Protein AF-A0A818TY86-F1 (afdb_monomer)

Mean predicted aligned error: 14.95 Å

Solvent-accessible surface area (backbone atoms only — not comparable to full-atom values): 17309 Å² total; per-residue (Å²): 131,85,80,84,70,84,50,68,66,66,78,40,45,70,55,49,55,51,46,39,60,74,75,41,69,85,61,65,69,52,73,47,76,51,80,37,82,91,65,78,77,90,46,72,65,62,58,50,58,55,55,56,69,67,69,48,62,56,37,54,74,74,63,48,25,52,81,39,74,46,81,48,76,54,102,86,44,37,34,42,37,36,38,38,48,52,66,92,64,94,62,99,68,101,72,72,69,71,44,59,61,87,68,80,71,65,89,67,87,53,78,64,41,45,68,34,42,66,50,50,42,46,42,60,91,45,28,68,40,55,60,65,66,72,59,83,73,60,94,57,63,51,27,71,50,27,29,32,41,33,35,44,56,46,73,38,72,62,47,65,64,54,49,55,37,38,28,52,44,64,52,21,34,33,40,34,39,39,39,78,69,93,56,74,73,52,54,62,54,50,45,51,50,58,68,59,22,73,48,31,32,33,44,34,42,35,45,73,84,65,100,50,73,64,52,57,52,46,53,52,55,49,42,72,53,60,55,92,69,39,38,34,41,34,40,33,54,59,52,49,68,56,57,53,47,51,63,70,55,43,65,83,24,41,34,41,30,40,34,64,45,96,84,25,71,64,43,54,53,51,44,53,51,49,37,58,75,68,70,53,56,68,48,71,43,96,83,68,49,34,40,39,34,58,61,46,78,88,80,122

pLDDT: mean 72.01, std 17.75, range [28.23, 97.0]

Sequence (300 aa):
MNYTRTFTFLRHLSQWEKFICQNLALLKYFKFNVHMQNYIYENVQDIEQILKAFRTSFWIEHKQWYVTCKYIGNEARSDLIWYTSTDFDLEFPDNLLSGTLSYITSTTKNDKMNTTWCVRLDLSEITDAISSHKLNYPTDRIFNNMTQLALDFTLPINSCHFLSSLTDFSQLTIIWLFITNHHYFELNIITMLLNIACNLRTIGISYDDDDDDDSRSFIKNLCSTISGSIENLKVRTTNIEYMQLYLQCVQYLSTVTFIRHRNSKDSWKEFIQWLITEERKFLLSNDHQSVQVFINECFG

Radius of gyration: 21.8 Å; Cα contacts (8 Å, |Δi|>4): 464; chains: 1; bounding box: 67×47×55 Å

Nearest PDB structures (foldseek):
  3ep3-assembly1_A  TM=5.040E-01  e=1.533E-01  Homo sapiens
  3ep9-assembly1_A  TM=5.017E-01  e=2.220E-01  Homo sapiens
  4kxf-assembly8_P  TM=4.142E-01  e=1.735E-01  Mus musculus
  4ur7-assembly1_C  TM=4.339E-01  e=5.959E-01  Agrobacterium tumefaciens
  4kxf-assembly4_F  TM=4.301E-01  e=6.742E-01  Mus musculus

Secondary structure (DSSP, 8-state):
--GGGTTTTGGGHHHHHHHHHHH-TT---EEEEEEESS-----HHHHHHHHHHT-SHIIIIIS-EEEEEEEEEETTEEEEEEEEEE---SS-SS----EEGGGTT-----HHHHH--EEEEE-GGGHHHHHTT-S---SS-SBTT--EEEEEE-PPTTHHHHHHHHB-GGG--EEEEEE-S--THHHHHHHHHHHH-TT--EEEEEE----SHHHHHHHHHHHHHS-TT--EEEEE-S-HHHHHHHHHH-TT-SEEEEE--TT-HHHHHHHHHHHHHTT--EEE-TTSSEEEEE------

Structure (mmCIF, N/CA/C/O backbone):
data_AF-A0A818TY86-F1
#
_entry.id   AF-A0A818TY86-F1
#
loop_
_atom_site.group_PDB
_atom_site.id
_atom_site.type_symbol
_atom_site.label_atom_id
_atom_site.label_alt_id
_atom_site.label_comp_id
_atom_site.label_asym_id
_atom_site.label_entity_id
_atom_site.label_seq_id
_atom_site.pdbx_PDB_ins_code
_atom_site.Cartn_x
_atom_site.Cartn_y
_atom_site.Cartn_z
_atom_site.occupancy
_atom_site.B_iso_or_equiv
_atom_site.auth_seq_id
_atom_site.auth_comp_id
_atom_site.auth_asym_id
_atom_site.auth_atom_id
_atom_site.pdbx_PDB_model_num
ATOM 1 N N . MET A 1 1 ? 41.176 3.515 -20.849 1.00 39.31 1 MET A N 1
ATOM 2 C CA . MET A 1 1 ? 41.457 2.168 -20.299 1.00 39.31 1 MET A CA 1
ATOM 3 C C . MET A 1 1 ? 40.450 1.189 -20.890 1.00 39.31 1 MET A C 1
ATOM 5 O O . MET A 1 1 ? 39.313 1.578 -21.098 1.00 39.31 1 MET A O 1
ATOM 9 N N . ASN A 1 2 ? 40.861 -0.032 -21.243 1.00 32.72 2 ASN A N 1
ATOM 10 C CA . ASN A 1 2 ? 39.995 -1.023 -21.896 1.00 32.72 2 ASN A CA 1
ATOM 11 C C . ASN A 1 2 ? 39.017 -1.653 -20.886 1.00 32.72 2 ASN A C 1
ATOM 13 O O . ASN A 1 2 ? 39.396 -2.559 -20.147 1.00 32.72 2 ASN A O 1
ATOM 17 N N . TYR A 1 3 ? 37.757 -1.210 -20.907 1.00 42.91 3 TYR A N 1
ATOM 18 C CA . TYR A 1 3 ? 36.633 -1.694 -20.082 1.00 42.91 3 TYR A CA 1
ATOM 19 C C . TYR A 1 3 ? 36.219 -3.159 -20.354 1.00 42.91 3 TYR A C 1
ATOM 21 O O . TYR A 1 3 ? 35.299 -3.695 -19.747 1.00 42.91 3 TYR A O 1
ATOM 29 N N . THR A 1 4 ? 36.905 -3.860 -21.258 1.00 44.28 4 THR A N 1
ATOM 30 C CA . THR A 1 4 ? 36.524 -5.190 -21.755 1.00 44.28 4 THR A CA 1
ATOM 31 C C . THR A 1 4 ? 36.862 -6.367 -20.832 1.00 44.28 4 THR A C 1
ATOM 33 O O . THR A 1 4 ? 36.564 -7.503 -21.204 1.00 44.28 4 THR A O 1
ATOM 36 N N . ARG A 1 5 ? 37.484 -6.162 -19.661 1.00 44.91 5 ARG A N 1
ATOM 37 C CA . ARG A 1 5 ? 37.949 -7.274 -18.802 1.00 44.91 5 ARG A CA 1
ATOM 38 C C . ARG A 1 5 ? 37.078 -7.599 -17.585 1.00 44.91 5 ARG A C 1
ATOM 40 O O . ARG A 1 5 ? 37.228 -8.696 -17.060 1.00 44.91 5 ARG A O 1
ATOM 47 N N . THR A 1 6 ? 36.159 -6.736 -17.159 1.00 49.84 6 THR A N 1
ATOM 48 C CA . THR A 1 6 ? 35.583 -6.857 -15.800 1.00 49.84 6 THR A CA 1
ATOM 49 C C . THR A 1 6 ? 34.292 -7.682 -15.710 1.00 49.84 6 THR A C 1
ATOM 51 O O . THR A 1 6 ? 33.835 -7.985 -14.617 1.00 49.84 6 THR A O 1
ATOM 54 N N . PHE A 1 7 ? 33.742 -8.166 -16.830 1.00 56.97 7 PHE A N 1
ATOM 55 C CA . PHE A 1 7 ? 32.509 -8.970 -16.815 1.00 56.97 7 PHE A CA 1
ATOM 56 C C . PHE A 1 7 ? 32.620 -10.292 -17.568 1.00 56.97 7 PHE A C 1
ATOM 58 O O . PHE A 1 7 ? 31.740 -10.662 -18.345 1.00 56.97 7 PHE A O 1
ATOM 65 N N . THR A 1 8 ? 33.697 -11.042 -17.338 1.00 56.84 8 THR A N 1
ATOM 66 C CA . THR A 1 8 ? 33.857 -12.398 -17.889 1.00 56.84 8 THR A CA 1
ATOM 67 C C . THR A 1 8 ? 32.645 -13.280 -17.572 1.00 56.84 8 THR A C 1
ATOM 69 O O . THR A 1 8 ? 32.219 -14.055 -18.414 1.00 56.84 8 THR A O 1
ATOM 72 N N . PHE A 1 9 ? 32.019 -13.088 -16.407 1.00 61.59 9 PHE A N 1
ATOM 73 C CA . PHE A 1 9 ? 30.767 -13.748 -16.036 1.00 61.59 9 PHE A CA 1
ATOM 74 C C . PHE A 1 9 ? 29.586 -13.399 -16.968 1.00 61.59 9 PHE A C 1
ATOM 76 O O . PHE A 1 9 ? 28.914 -14.309 -17.449 1.00 61.59 9 PHE A O 1
ATOM 83 N N . LEU A 1 10 ? 29.359 -12.114 -17.292 1.00 58.78 10 LEU A N 1
ATOM 84 C CA . LEU A 1 10 ? 28.264 -11.694 -18.189 1.00 58.78 10 LEU A CA 1
ATOM 85 C C . LEU A 1 10 ? 28.479 -12.180 -19.625 1.00 58.78 10 LEU A C 1
ATOM 87 O O . LEU A 1 10 ? 27.519 -12.484 -20.328 1.00 58.78 10 LEU A O 1
ATOM 91 N N . ARG A 1 11 ? 29.741 -12.333 -20.052 1.00 61.03 11 ARG A N 1
ATOM 92 C CA . ARG A 1 11 ? 30.085 -12.948 -21.348 1.00 61.03 11 ARG A CA 1
ATOM 93 C C . ARG A 1 11 ? 29.662 -14.413 -21.455 1.00 61.03 11 ARG A C 1
ATOM 95 O O . ARG A 1 11 ? 29.608 -14.949 -22.558 1.00 61.03 11 ARG A O 1
ATOM 102 N N . HIS A 1 12 ? 29.349 -15.045 -20.329 1.00 68.44 12 HIS A N 1
ATOM 103 C CA . HIS A 1 12 ? 28.902 -16.427 -20.244 1.00 68.44 12 HIS A CA 1
ATOM 104 C C . HIS A 1 12 ? 27.469 -16.544 -19.713 1.00 68.44 12 HIS A C 1
ATOM 106 O O . HIS A 1 12 ? 27.087 -17.615 -19.248 1.00 68.44 12 HIS A O 1
ATOM 112 N N . LEU A 1 13 ? 26.649 -15.487 -19.796 1.00 75.25 13 LEU A N 1
ATOM 113 C CA . LEU A 1 13 ? 25.273 -15.534 -19.292 1.00 75.25 13 LEU A CA 1
ATOM 114 C C . LEU A 1 13 ? 24.462 -16.684 -19.914 1.00 75.25 13 LEU A C 1
ATOM 116 O O . LEU A 1 13 ? 23.802 -17.421 -19.193 1.00 75.25 13 LEU A O 1
ATOM 120 N N . SER A 1 14 ? 24.613 -16.941 -21.214 1.00 79.31 14 SER A N 1
ATOM 121 C CA . SER A 1 14 ? 23.970 -18.083 -21.885 1.00 79.31 14 SER A CA 1
ATOM 122 C C . SER A 1 14 ? 24.391 -19.450 -21.322 1.00 79.31 14 SER A C 1
ATOM 124 O O . SER A 1 14 ? 23.622 -20.410 -21.364 1.00 79.31 14 SER A O 1
ATOM 126 N N . GLN A 1 15 ? 25.598 -19.561 -20.755 1.00 81.56 15 GLN A N 1
ATOM 127 C CA . GLN A 1 15 ? 26.040 -20.773 -20.061 1.00 81.56 15 GLN A CA 1
ATOM 128 C C . GLN A 1 15 ? 25.337 -20.921 -18.710 1.00 81.56 15 GLN A C 1
ATOM 130 O O . GLN A 1 15 ? 24.985 -22.040 -18.342 1.00 81.56 15 GLN A O 1
ATOM 135 N N . TRP A 1 16 ? 25.078 -19.814 -18.008 1.00 77.88 16 TRP A N 1
ATOM 136 C CA . TRP A 1 16 ? 24.269 -19.812 -16.788 1.00 77.88 16 TRP A CA 1
ATOM 137 C C . TRP A 1 16 ? 22.822 -20.185 -17.064 1.00 77.88 16 TRP A C 1
ATOM 139 O O . TRP A 1 16 ? 22.293 -21.057 -16.388 1.00 77.88 16 TRP A O 1
ATOM 149 N N . GLU A 1 17 ? 22.202 -19.604 -18.086 1.00 87.00 17 GLU A N 1
ATOM 150 C CA . GLU A 1 17 ? 20.841 -19.957 -18.507 1.00 87.00 17 GLU A CA 1
ATOM 151 C C . GLU A 1 17 ? 20.736 -21.457 -18.807 1.00 87.00 17 GLU A C 1
ATOM 153 O O . GLU A 1 17 ? 19.865 -22.154 -18.279 1.00 87.00 17 GLU A O 1
ATOM 158 N N . LYS A 1 18 ? 21.701 -21.989 -19.569 1.00 85.00 18 LYS A N 1
ATOM 159 C CA . LYS A 1 18 ? 21.802 -23.422 -19.854 1.00 85.00 18 LYS A CA 1
ATOM 160 C C . LYS A 1 18 ? 21.993 -24.248 -18.580 1.00 85.00 18 LYS A C 1
ATOM 162 O O . LYS A 1 18 ? 21.302 -25.247 -18.402 1.00 85.00 18 LYS A O 1
ATOM 167 N N . PHE A 1 19 ? 22.888 -23.834 -17.687 1.00 82.31 19 PHE A N 1
ATOM 168 C CA . PHE A 1 19 ? 23.142 -24.526 -16.426 1.00 82.31 19 PHE A CA 1
ATOM 169 C C . PHE A 1 19 ? 21.897 -24.566 -15.534 1.00 82.31 19 PHE A C 1
ATOM 171 O O . PHE A 1 19 ? 21.555 -25.632 -15.024 1.00 82.31 19 PHE A O 1
ATOM 178 N N . ILE A 1 20 ? 21.191 -23.442 -15.390 1.00 82.81 20 ILE A N 1
ATOM 179 C CA . ILE A 1 20 ? 19.962 -23.338 -14.595 1.00 82.81 20 ILE A CA 1
ATOM 180 C C . ILE A 1 20 ? 18.860 -24.197 -15.217 1.00 82.81 20 ILE A C 1
ATOM 182 O O . ILE A 1 20 ? 18.147 -24.896 -14.502 1.00 82.81 20 ILE A O 1
ATOM 186 N N . CYS A 1 21 ? 18.720 -24.171 -16.544 1.00 84.00 21 CYS A N 1
ATOM 187 C CA . CYS A 1 21 ? 17.745 -24.994 -17.252 1.00 84.00 21 CYS A CA 1
ATOM 188 C C . CYS A 1 21 ? 17.999 -26.492 -17.023 1.00 84.00 21 CYS A C 1
ATOM 190 O O . CYS A 1 21 ? 17.076 -27.238 -16.709 1.00 84.00 21 CYS A O 1
ATOM 192 N N . GLN A 1 22 ? 19.260 -26.919 -17.124 1.00 85.69 22 GLN A N 1
ATOM 193 C CA . GLN A 1 22 ? 19.639 -28.331 -17.063 1.00 85.69 22 GLN A CA 1
ATOM 194 C C . GLN A 1 22 ? 19.695 -28.895 -15.641 1.00 85.69 22 GLN A C 1
ATOM 196 O O . GLN A 1 22 ? 19.343 -30.051 -15.435 1.00 85.69 22 GLN A O 1
ATOM 201 N N . ASN A 1 23 ? 20.149 -28.102 -14.668 1.00 84.06 23 ASN A N 1
ATOM 202 C CA . ASN A 1 23 ? 20.492 -28.605 -13.334 1.00 84.06 23 ASN A CA 1
ATOM 203 C C . ASN A 1 23 ? 19.592 -28.040 -12.232 1.00 84.06 23 ASN A C 1
ATOM 205 O O . ASN A 1 23 ? 19.482 -28.632 -11.165 1.00 84.06 23 ASN A O 1
ATOM 209 N N . LEU A 1 24 ? 18.946 -26.897 -12.475 1.00 80.38 24 LEU A N 1
ATOM 210 C CA . LEU A 1 24 ? 18.190 -26.139 -11.477 1.00 80.38 24 LEU A CA 1
ATOM 211 C C . LEU A 1 24 ? 16.760 -25.873 -11.979 1.00 80.38 24 LEU A C 1
ATOM 213 O O . LEU A 1 24 ? 16.232 -24.762 -11.885 1.00 80.38 24 LEU A O 1
ATOM 217 N N . ALA A 1 25 ? 16.123 -26.898 -12.554 1.00 76.06 25 ALA A N 1
ATOM 218 C CA . ALA A 1 25 ? 14.792 -26.791 -13.153 1.00 76.06 25 ALA A CA 1
ATOM 219 C C . ALA A 1 25 ? 13.730 -26.299 -12.150 1.00 76.06 25 ALA A C 1
ATOM 221 O O . ALA A 1 25 ? 12.943 -25.423 -12.497 1.00 76.06 25 ALA A O 1
ATOM 222 N N . LEU A 1 26 ? 13.785 -26.792 -10.904 1.00 75.25 26 LEU A N 1
ATOM 223 C CA . LEU A 1 26 ? 12.865 -26.455 -9.805 1.00 75.25 26 LEU A CA 1
ATOM 224 C C . LEU A 1 26 ? 13.268 -25.214 -9.002 1.00 75.25 26 LEU A C 1
ATOM 226 O O . LEU A 1 26 ? 12.613 -24.878 -8.015 1.00 75.25 26 LEU A O 1
ATOM 230 N N . LEU A 1 27 ? 14.371 -24.560 -9.369 1.00 74.38 27 LEU A N 1
ATOM 231 C CA . LEU A 1 27 ? 14.778 -23.333 -8.704 1.00 74.38 27 LEU A CA 1
ATOM 232 C C . LEU A 1 27 ? 13.657 -22.307 -8.872 1.00 74.38 27 LEU A C 1
ATOM 234 O O . LEU A 1 27 ? 13.158 -22.137 -9.982 1.00 74.38 27 LEU A O 1
ATOM 238 N N . LYS A 1 28 ? 13.263 -21.669 -7.765 1.00 64.44 28 LYS A N 1
ATOM 239 C CA . LYS A 1 28 ? 12.248 -20.602 -7.717 1.00 64.44 28 LYS A CA 1
ATOM 240 C C . LYS A 1 28 ? 12.848 -19.229 -7.427 1.00 64.44 28 LYS A C 1
ATOM 242 O O . LYS A 1 28 ? 12.235 -18.214 -7.704 1.00 64.44 28 LYS A O 1
ATOM 247 N N . TYR A 1 29 ? 14.039 -19.180 -6.848 1.00 64.75 29 TYR A N 1
ATOM 248 C CA . TYR A 1 29 ? 14.696 -17.930 -6.504 1.00 64.75 29 TYR A CA 1
ATOM 249 C C . TYR A 1 29 ? 16.176 -18.045 -6.799 1.00 64.75 29 TYR A C 1
ATOM 251 O O . TYR A 1 29 ? 16.820 -19.030 -6.435 1.00 64.75 29 TYR A O 1
ATOM 259 N N . PHE A 1 30 ? 16.717 -17.027 -7.449 1.00 67.81 30 PHE A N 1
ATOM 260 C CA . PHE A 1 30 ? 18.117 -16.986 -7.815 1.00 67.81 30 PHE A CA 1
ATOM 261 C C . PHE A 1 30 ? 18.676 -15.581 -7.633 1.00 67.81 30 PHE A C 1
ATOM 263 O O . PHE A 1 30 ? 18.136 -14.608 -8.163 1.00 67.81 30 PHE A O 1
ATOM 270 N N . LYS A 1 31 ? 19.760 -15.482 -6.862 1.00 69.31 31 LYS A N 1
ATOM 271 C CA . LYS A 1 31 ? 20.410 -14.227 -6.494 1.00 69.31 31 LYS A CA 1
ATOM 272 C C . LYS A 1 31 ? 21.886 -14.296 -6.842 1.00 69.31 31 LYS A C 1
ATOM 274 O O . LYS A 1 31 ? 22.581 -15.217 -6.419 1.00 69.31 31 LYS A O 1
ATOM 279 N N . PHE A 1 32 ? 22.359 -13.279 -7.544 1.00 67.19 32 PHE A N 1
ATOM 280 C CA . PHE A 1 32 ? 23.770 -13.031 -7.776 1.00 67.19 32 PHE A CA 1
ATOM 281 C C . PHE A 1 32 ? 24.189 -11.764 -7.053 1.00 67.19 32 PHE A C 1
ATOM 283 O O . PHE A 1 32 ? 23.566 -10.715 -7.190 1.00 67.19 32 PHE A O 1
ATOM 290 N N . ASN A 1 33 ? 25.277 -11.855 -6.303 1.00 62.34 33 ASN A N 1
ATOM 291 C CA . ASN A 1 33 ? 25.951 -10.682 -5.777 1.00 62.34 33 ASN A CA 1
ATOM 292 C C . ASN A 1 33 ? 27.254 -10.512 -6.557 1.00 62.34 33 ASN A C 1
ATOM 294 O O . ASN A 1 33 ? 28.105 -11.403 -6.496 1.00 62.34 33 ASN A O 1
ATOM 298 N N . VAL A 1 34 ? 27.403 -9.415 -7.304 1.00 62.88 34 VAL A N 1
ATOM 299 C CA . VAL A 1 34 ? 28.708 -9.060 -7.872 1.00 62.88 34 VAL A CA 1
ATOM 300 C C . VAL A 1 34 ? 29.292 -7.967 -7.005 1.00 62.88 34 VAL A C 1
ATOM 302 O O . VAL A 1 34 ? 28.885 -6.807 -7.043 1.00 62.88 34 VAL A O 1
ATOM 305 N N . HIS A 1 35 ? 30.276 -8.392 -6.225 1.00 61.00 35 HIS A N 1
ATOM 306 C CA . HIS A 1 35 ? 31.097 -7.509 -5.430 1.00 61.00 35 HIS A CA 1
ATOM 307 C C . HIS A 1 35 ? 32.042 -6.738 -6.352 1.00 61.00 35 HIS A C 1
ATOM 309 O O . HIS A 1 35 ? 32.811 -7.355 -7.097 1.00 61.00 35 HIS A O 1
ATOM 315 N N . MET A 1 36 ? 32.006 -5.406 -6.303 1.00 61.62 36 MET A N 1
ATOM 316 C CA . MET A 1 36 ? 32.906 -4.572 -7.096 1.00 61.62 36 MET A CA 1
ATOM 317 C C . MET A 1 36 ? 33.836 -3.801 -6.171 1.00 61.62 36 MET A C 1
ATOM 319 O O . MET A 1 36 ? 33.454 -2.838 -5.509 1.00 61.62 36 MET A O 1
ATOM 323 N N . GLN A 1 37 ? 35.095 -4.234 -6.123 1.00 51.22 37 GLN A N 1
ATOM 324 C CA . GLN A 1 37 ? 36.151 -3.454 -5.485 1.00 51.22 37 GLN A CA 1
ATOM 325 C C . GLN A 1 37 ? 36.665 -2.410 -6.478 1.00 51.22 37 GLN A C 1
ATOM 327 O O . GLN A 1 37 ? 37.082 -2.761 -7.580 1.00 51.22 37 GLN A O 1
ATOM 332 N N . ASN A 1 38 ? 36.669 -1.143 -6.059 1.00 47.75 38 ASN A N 1
ATOM 333 C CA . ASN A 1 38 ? 37.319 -0.011 -6.735 1.00 47.75 38 ASN A CA 1
ATOM 334 C C . ASN A 1 38 ? 36.712 0.466 -8.069 1.00 47.75 38 ASN A C 1
ATOM 336 O O . ASN A 1 38 ? 37.380 1.201 -8.793 1.00 47.75 38 ASN A O 1
ATOM 340 N N . TYR A 1 39 ? 35.469 0.103 -8.398 1.00 53.22 39 TYR A N 1
ATOM 341 C CA . TYR A 1 39 ? 34.783 0.649 -9.574 1.00 53.22 39 TYR A CA 1
ATOM 342 C C . TYR A 1 39 ? 33.701 1.634 -9.149 1.00 53.22 39 TYR A C 1
ATOM 344 O O . TYR A 1 39 ? 32.621 1.245 -8.715 1.00 53.22 39 TYR A O 1
ATOM 352 N N . ILE A 1 40 ? 34.012 2.919 -9.297 1.00 49.94 40 ILE A N 1
ATOM 353 C CA . ILE A 1 40 ? 33.005 3.971 -9.340 1.00 49.94 40 ILE A CA 1
ATOM 354 C C . ILE A 1 40 ? 32.359 3.832 -10.718 1.00 49.94 40 ILE A C 1
ATOM 356 O O . ILE A 1 40 ? 33.007 4.070 -11.738 1.00 49.94 40 ILE A O 1
ATOM 360 N N . TYR A 1 41 ? 31.106 3.389 -10.770 1.00 52.53 41 TYR A N 1
ATOM 361 C CA . TYR A 1 41 ? 3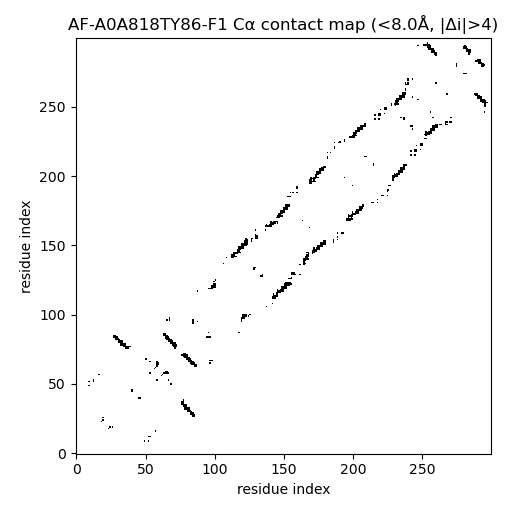0.291 3.623 -11.953 1.00 52.53 41 TYR A CA 1
ATOM 362 C C . TYR A 1 41 ? 30.104 5.131 -12.065 1.00 52.53 41 TYR A C 1
ATOM 364 O O . TYR A 1 41 ? 29.213 5.702 -11.448 1.00 52.53 41 TYR A O 1
ATOM 372 N N . GLU A 1 42 ? 30.971 5.793 -12.824 1.00 49.50 42 GLU A N 1
ATOM 373 C CA . GLU A 1 42 ? 30.819 7.224 -13.092 1.00 49.50 42 GLU A CA 1
ATOM 374 C C . GLU A 1 42 ? 29.612 7.491 -14.019 1.00 49.50 42 GLU A C 1
ATOM 376 O O . GLU A 1 42 ? 29.227 8.641 -14.212 1.00 49.50 42 GLU A O 1
ATOM 381 N N . ASN A 1 43 ? 28.994 6.445 -14.598 1.00 56.44 43 ASN A N 1
ATOM 382 C CA . ASN A 1 43 ? 27.990 6.565 -15.652 1.00 56.44 43 ASN A CA 1
ATOM 383 C C . ASN A 1 43 ? 26.917 5.448 -15.619 1.00 56.44 43 ASN A C 1
ATOM 385 O O . ASN A 1 43 ? 27.222 4.257 -15.681 1.00 56.44 43 ASN A O 1
ATOM 389 N N . VAL A 1 44 ? 25.641 5.855 -15.632 1.00 57.09 44 VAL A N 1
ATOM 390 C CA . VAL A 1 44 ? 24.424 5.020 -15.766 1.00 57.09 44 VAL A CA 1
ATOM 391 C C . VAL A 1 44 ? 24.475 4.042 -16.957 1.00 57.09 44 VAL A C 1
ATOM 393 O O . VAL A 1 44 ? 23.926 2.942 -16.893 1.00 57.09 44 VAL A O 1
ATOM 396 N N . GLN A 1 45 ? 25.163 4.397 -18.044 1.00 57.97 45 GLN A N 1
ATOM 397 C CA . GLN A 1 45 ? 25.275 3.581 -19.259 1.00 57.97 45 GLN A CA 1
ATOM 398 C C . GLN A 1 45 ? 25.961 2.232 -19.023 1.00 57.97 45 GLN A C 1
ATOM 400 O O . GLN A 1 45 ? 25.622 1.257 -19.693 1.00 57.97 45 GLN A O 1
ATOM 405 N N . ASP A 1 46 ? 26.898 2.152 -18.081 1.00 63.88 46 ASP A N 1
ATOM 406 C CA . ASP A 1 46 ? 27.595 0.901 -17.776 1.00 63.88 46 ASP A CA 1
ATOM 407 C C . ASP A 1 46 ? 26.670 -0.081 -17.037 1.00 63.88 46 ASP A C 1
ATOM 409 O O . ASP A 1 46 ? 26.697 -1.284 -17.301 1.00 63.88 46 ASP A O 1
ATOM 413 N N . ILE A 1 47 ? 25.788 0.432 -16.172 1.00 64.81 47 ILE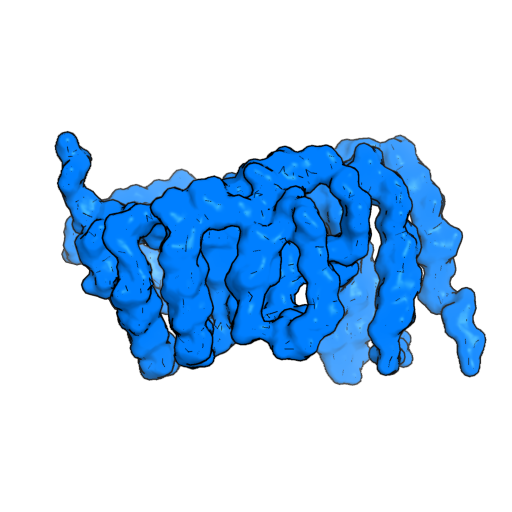 A N 1
ATOM 414 C CA . ILE A 1 47 ? 24.741 -0.356 -15.506 1.00 64.81 47 ILE A CA 1
ATOM 415 C C . ILE A 1 47 ? 23.719 -0.844 -16.543 1.00 64.81 47 ILE A C 1
ATOM 417 O O . ILE A 1 47 ? 23.381 -2.029 -16.565 1.00 64.81 47 ILE A O 1
ATOM 421 N N . GLU A 1 48 ? 23.290 0.025 -17.462 1.00 64.06 48 GLU A N 1
ATOM 422 C CA . GLU A 1 48 ? 22.375 -0.346 -18.551 1.00 64.06 48 GLU A CA 1
ATOM 423 C C . GLU A 1 48 ? 22.950 -1.431 -19.472 1.00 64.06 48 GLU A C 1
ATOM 425 O O . GLU A 1 48 ? 22.233 -2.349 -19.874 1.00 64.06 48 GLU A O 1
ATOM 430 N N . GLN A 1 49 ? 24.248 -1.389 -19.791 1.00 65.75 49 GLN A N 1
ATOM 431 C CA . GLN A 1 49 ? 24.885 -2.442 -20.591 1.00 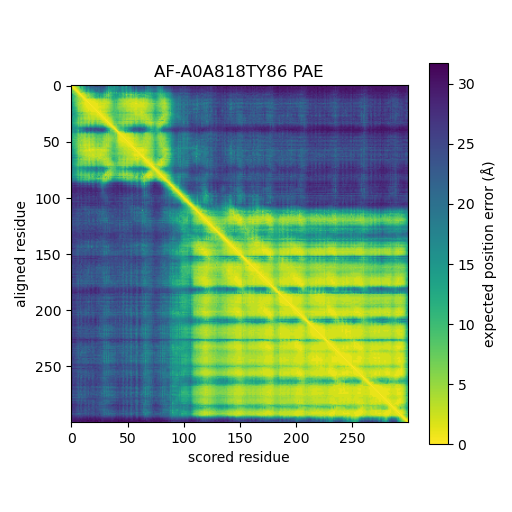65.75 49 GLN A CA 1
ATOM 432 C C . GLN A 1 49 ? 24.831 -3.809 -19.902 1.00 65.75 49 GLN A C 1
ATOM 434 O O . GLN A 1 49 ? 24.636 -4.830 -20.567 1.00 65.75 49 GLN A O 1
ATOM 439 N N . ILE A 1 50 ? 24.963 -3.834 -18.576 1.00 67.75 50 ILE A N 1
ATOM 440 C CA . ILE A 1 50 ? 24.861 -5.060 -17.783 1.00 67.75 50 ILE A CA 1
ATOM 441 C C . ILE A 1 50 ? 23.412 -5.541 -17.731 1.00 67.75 50 ILE A C 1
ATOM 443 O O . ILE A 1 50 ? 23.153 -6.714 -17.998 1.00 67.75 50 ILE A O 1
ATOM 447 N N . LEU A 1 51 ? 22.457 -4.644 -17.469 1.00 67.75 51 LEU A N 1
ATOM 448 C CA . LEU A 1 51 ? 21.026 -4.966 -17.476 1.00 67.75 51 LEU A CA 1
ATOM 449 C C . LEU A 1 51 ? 20.574 -5.518 -18.829 1.00 67.75 51 LEU A C 1
ATOM 451 O O . LEU A 1 51 ? 19.798 -6.471 -18.881 1.00 67.75 51 LEU A O 1
ATOM 455 N N . LYS A 1 52 ? 21.106 -4.976 -19.929 1.00 68.25 52 LYS A N 1
ATOM 456 C CA . LYS A 1 52 ? 20.822 -5.457 -21.282 1.00 68.25 52 LYS A CA 1
ATOM 457 C C . LYS A 1 52 ? 21.223 -6.918 -21.482 1.00 68.25 52 LYS A C 1
ATOM 459 O O . LYS A 1 52 ? 20.546 -7.614 -22.233 1.00 68.25 52 LYS A O 1
ATOM 464 N N . ALA A 1 53 ? 22.271 -7.404 -20.815 1.00 71.25 53 ALA A N 1
ATOM 465 C CA . ALA A 1 53 ? 22.665 -8.807 -20.918 1.00 71.25 53 ALA A CA 1
ATOM 466 C C . ALA A 1 53 ? 21.575 -9.748 -20.377 1.00 71.25 53 ALA A C 1
ATOM 468 O O . ALA A 1 53 ? 21.355 -10.801 -20.960 1.00 71.25 53 ALA A O 1
ATOM 469 N N . PHE A 1 54 ? 20.839 -9.342 -19.338 1.00 71.44 54 PHE A N 1
ATOM 470 C CA . PHE A 1 54 ? 19.751 -10.123 -18.734 1.00 71.44 54 PHE A CA 1
ATOM 471 C C . PHE A 1 54 ? 18.406 -10.017 -19.479 1.00 71.44 54 PHE A C 1
ATOM 473 O O . PHE A 1 54 ? 17.433 -10.645 -19.072 1.00 71.44 54 PHE A O 1
ATOM 480 N N . ARG A 1 55 ? 18.330 -9.276 -20.596 1.00 71.12 55 ARG A N 1
ATOM 481 C CA . ARG A 1 55 ? 17.110 -9.123 -21.422 1.00 71.12 55 ARG A CA 1
ATOM 482 C C . ARG A 1 55 ? 16.861 -10.294 -22.381 1.00 71.12 55 ARG A C 1
ATOM 484 O O . ARG A 1 55 ? 16.270 -10.110 -23.443 1.00 71.12 55 ARG A O 1
ATOM 491 N N . THR A 1 56 ? 17.333 -11.492 -22.057 1.00 77.69 56 THR A N 1
ATOM 492 C CA . THR A 1 56 ? 17.052 -12.682 -22.868 1.00 77.69 56 THR A CA 1
ATOM 493 C C . THR A 1 56 ? 15.653 -13.218 -22.554 1.00 77.69 56 THR A C 1
ATOM 495 O O . THR A 1 56 ? 15.129 -13.049 -21.450 1.00 77.69 56 THR A O 1
ATOM 498 N N . SER A 1 57 ? 15.049 -13.920 -23.513 1.00 76.12 57 SER A N 1
ATOM 499 C CA . SER A 1 57 ? 13.756 -14.587 -23.312 1.00 76.12 57 SER A CA 1
ATOM 500 C C . SER A 1 57 ? 13.804 -15.680 -22.242 1.00 76.12 57 SER A C 1
ATOM 502 O O . SER A 1 57 ? 12.767 -16.064 -21.705 1.00 76.12 57 SER A O 1
ATOM 504 N N . PHE A 1 58 ? 14.988 -16.182 -21.880 1.00 82.88 58 PHE A N 1
ATOM 505 C CA . PHE A 1 58 ? 15.136 -17.198 -20.843 1.00 82.88 58 PHE A CA 1
ATOM 506 C C . PHE A 1 58 ? 14.513 -16.755 -19.511 1.00 82.88 58 PHE A C 1
ATOM 508 O O . PHE A 1 58 ? 13.714 -17.489 -18.929 1.00 82.88 58 PHE A O 1
ATOM 515 N N . TRP A 1 59 ? 14.834 -15.548 -19.041 1.00 75.31 59 TRP A N 1
ATOM 516 C CA . TRP A 1 59 ? 14.406 -15.089 -17.719 1.00 75.31 59 TRP A CA 1
ATOM 517 C C . TRP A 1 59 ? 12.886 -14.934 -17.651 1.00 75.31 59 TRP A C 1
ATOM 519 O O . TRP A 1 59 ? 12.256 -15.512 -16.773 1.00 75.31 59 TRP A O 1
ATOM 529 N N . ILE A 1 60 ? 12.282 -14.260 -18.631 1.00 63.75 60 ILE A N 1
ATOM 530 C CA . ILE A 1 60 ? 10.854 -13.909 -18.601 1.00 63.75 60 ILE A CA 1
ATOM 531 C C . ILE A 1 60 ? 9.961 -15.026 -19.164 1.00 63.75 60 ILE A C 1
ATOM 533 O O . ILE A 1 60 ? 8.898 -15.312 -18.608 1.00 63.75 60 ILE A O 1
ATOM 537 N N . GLU A 1 61 ? 10.351 -15.659 -20.270 1.00 71.06 61 GLU A N 1
ATOM 538 C CA . GLU A 1 61 ? 9.503 -16.645 -20.954 1.00 71.06 61 GLU A CA 1
ATOM 539 C C . GLU A 1 61 ? 9.683 -18.049 -20.378 1.00 71.06 61 GLU A C 1
ATOM 541 O O . GLU A 1 61 ? 8.690 -18.744 -20.173 1.00 71.06 61 GLU A O 1
ATOM 546 N N . HIS A 1 62 ? 10.922 -18.458 -20.076 1.00 72.94 62 HIS A N 1
ATOM 547 C CA . HIS A 1 62 ? 11.206 -19.827 -19.623 1.00 72.94 62 HIS A CA 1
ATOM 548 C C . HIS A 1 62 ? 11.174 -19.970 -18.102 1.00 72.94 62 HIS A C 1
ATOM 550 O O . HIS A 1 62 ? 10.714 -20.991 -17.596 1.00 72.94 62 HIS A O 1
ATOM 556 N N . LYS A 1 63 ? 11.686 -18.975 -17.368 1.00 71.69 63 LYS A N 1
ATOM 557 C CA . LYS A 1 63 ? 11.742 -19.011 -15.900 1.00 71.69 63 LYS A CA 1
ATOM 558 C C . LYS A 1 63 ? 10.680 -18.174 -15.206 1.00 71.69 63 LYS A C 1
ATOM 560 O O . LYS A 1 63 ? 10.431 -18.424 -14.034 1.00 71.69 63 LYS A O 1
ATOM 565 N N . GLN A 1 64 ? 10.026 -17.259 -15.923 1.00 66.31 64 GLN A N 1
ATOM 566 C CA . GLN A 1 64 ? 9.028 -16.340 -15.358 1.00 66.31 64 GLN A CA 1
ATOM 567 C C . GLN A 1 64 ? 9.613 -15.477 -14.231 1.00 66.31 64 GLN A C 1
ATOM 569 O O . GLN A 1 64 ? 8.970 -15.169 -13.235 1.00 66.31 64 GLN A O 1
ATOM 574 N N . TRP A 1 65 ? 10.878 -15.107 -14.393 1.00 69.19 65 TRP A N 1
ATOM 575 C CA . TRP A 1 65 ? 11.651 -14.311 -13.463 1.00 69.19 65 TRP A CA 1
ATOM 576 C C . TRP A 1 65 ? 11.887 -12.927 -14.030 1.00 69.19 65 TRP A C 1
ATOM 578 O O . TRP A 1 65 ? 12.336 -12.774 -15.168 1.00 69.19 65 TRP A O 1
ATOM 588 N N . TYR A 1 66 ? 11.694 -11.919 -13.193 1.00 63.91 66 TYR A N 1
ATOM 589 C CA . TYR A 1 66 ? 12.210 -10.587 -13.474 1.00 63.91 66 TYR A CA 1
ATOM 590 C C . TYR A 1 66 ? 13.574 -10.437 -12.826 1.00 63.91 66 TYR A C 1
ATOM 592 O O . TYR A 1 66 ? 13.740 -10.764 -11.651 1.00 63.91 66 TYR A O 1
ATOM 600 N N . VAL A 1 67 ? 14.536 -9.927 -13.586 1.00 63.72 67 VAL A N 1
ATOM 601 C CA . VAL A 1 67 ? 15.869 -9.615 -13.079 1.00 63.72 67 VAL A CA 1
ATOM 602 C C . VAL A 1 67 ? 15.904 -8.137 -12.722 1.00 63.72 67 VAL A C 1
ATOM 604 O O . VAL A 1 67 ? 15.798 -7.284 -13.600 1.00 63.72 67 VAL A O 1
ATOM 607 N N . THR A 1 68 ? 16.066 -7.841 -11.438 1.00 62.28 68 THR A N 1
ATOM 608 C CA . THR A 1 68 ? 16.284 -6.477 -10.938 1.00 62.28 68 THR A CA 1
ATOM 609 C C . THR A 1 68 ? 17.694 -6.348 -10.367 1.00 62.28 68 THR A C 1
ATOM 611 O O . THR A 1 68 ? 18.358 -7.358 -10.126 1.00 62.28 68 THR A O 1
ATOM 614 N N . CYS A 1 69 ? 18.173 -5.118 -10.196 1.00 64.56 69 CYS A N 1
ATOM 615 C CA . CYS A 1 69 ? 19.510 -4.802 -9.711 1.00 64.56 69 CYS A CA 1
ATOM 616 C C . CYS A 1 69 ? 19.413 -3.790 -8.570 1.00 64.56 69 CYS A C 1
ATOM 618 O O . CYS A 1 69 ? 18.902 -2.691 -8.760 1.00 64.56 69 CYS A O 1
ATOM 620 N N . LYS A 1 70 ? 19.927 -4.145 -7.392 1.00 62.22 70 LYS A N 1
ATOM 621 C CA . LYS A 1 70 ? 20.070 -3.228 -6.262 1.00 62.22 70 LYS A CA 1
ATOM 622 C C . LYS A 1 70 ? 21.523 -2.794 -6.145 1.00 62.22 70 LYS A C 1
ATOM 624 O O . LYS A 1 70 ? 22.397 -3.638 -5.958 1.00 62.22 70 LYS A O 1
ATOM 629 N N . TYR A 1 71 ? 21.758 -1.489 -6.192 1.00 60.88 71 TYR A N 1
ATOM 630 C CA . TYR A 1 71 ? 23.045 -0.901 -5.844 1.00 60.88 71 TYR A CA 1
ATOM 631 C C . TYR A 1 71 ? 23.136 -0.672 -4.333 1.00 60.88 71 TYR A C 1
ATOM 633 O O . TYR A 1 71 ? 22.220 -0.127 -3.718 1.00 60.88 71 TYR A O 1
ATOM 641 N N . ILE A 1 72 ? 24.236 -1.112 -3.729 1.00 61.72 72 ILE A N 1
ATOM 642 C CA . ILE A 1 72 ? 24.581 -0.854 -2.332 1.00 61.72 72 ILE A CA 1
ATOM 643 C C . ILE A 1 72 ? 25.975 -0.234 -2.325 1.00 61.72 72 ILE A C 1
ATOM 645 O O . ILE A 1 72 ? 26.979 -0.939 -2.392 1.00 61.72 72 ILE A O 1
ATOM 649 N N . GLY A 1 73 ? 26.027 1.095 -2.278 1.00 55.06 73 GLY A N 1
ATOM 650 C CA . GLY A 1 73 ? 27.270 1.850 -2.156 1.00 55.06 73 GLY A CA 1
ATOM 651 C C . GLY A 1 73 ? 27.544 2.264 -0.711 1.00 55.06 73 GLY A C 1
ATOM 652 O O . GLY A 1 73 ? 26.650 2.743 -0.019 1.00 55.06 73 GLY A O 1
ATOM 653 N N . ASN A 1 74 ? 28.789 2.120 -0.269 1.00 55.56 74 ASN A N 1
ATOM 654 C CA . ASN A 1 74 ? 29.378 2.856 0.846 1.00 55.56 74 ASN A CA 1
ATOM 655 C C . ASN A 1 74 ? 30.780 3.354 0.444 1.00 55.56 74 ASN A C 1
ATOM 657 O O . ASN A 1 74 ? 31.306 2.955 -0.595 1.00 55.56 74 ASN A O 1
ATOM 661 N N . GLU A 1 75 ? 31.398 4.212 1.261 1.00 52.66 75 GLU A N 1
ATOM 662 C CA . GLU A 1 75 ? 32.699 4.844 0.956 1.00 52.66 75 GLU A CA 1
ATOM 663 C C . GLU A 1 75 ? 33.836 3.848 0.649 1.00 52.66 75 GLU A C 1
ATOM 665 O O . GLU A 1 75 ? 34.826 4.215 0.021 1.00 52.66 75 GLU A O 1
ATOM 670 N N . ALA A 1 76 ? 33.700 2.580 1.052 1.00 53.47 76 ALA A N 1
ATOM 671 C CA . ALA A 1 76 ? 34.709 1.544 0.852 1.00 53.47 76 ALA A CA 1
ATOM 672 C C . ALA A 1 76 ? 34.314 0.467 -0.177 1.00 53.47 76 ALA A C 1
ATOM 674 O O . ALA A 1 76 ? 35.173 -0.322 -0.583 1.00 53.47 76 ALA A O 1
ATOM 675 N N . ARG A 1 77 ? 33.028 0.344 -0.543 1.00 54.47 77 ARG A N 1
ATOM 676 C CA . ARG A 1 77 ? 32.477 -0.804 -1.286 1.00 54.47 77 ARG A CA 1
ATOM 677 C C . ARG A 1 77 ? 31.235 -0.437 -2.082 1.00 54.47 77 ARG A C 1
ATOM 679 O O . ARG A 1 77 ? 30.342 0.238 -1.588 1.00 54.47 77 ARG A O 1
ATOM 686 N N . SER A 1 78 ? 31.157 -0.965 -3.296 1.00 55.75 78 SER A N 1
ATOM 687 C CA . SER A 1 78 ? 29.968 -0.910 -4.141 1.00 55.75 78 SER A CA 1
ATOM 688 C C . SER A 1 78 ? 29.557 -2.331 -4.511 1.00 55.75 78 SER A C 1
ATOM 690 O O . SER A 1 78 ? 30.304 -3.048 -5.178 1.00 55.75 78 SER A O 1
ATOM 692 N N . ASP A 1 79 ? 28.378 -2.746 -4.061 1.00 56.44 79 ASP A N 1
ATOM 693 C CA . ASP A 1 79 ? 27.784 -4.030 -4.416 1.00 56.44 79 ASP A CA 1
ATOM 694 C C . ASP A 1 79 ? 26.634 -3.806 -5.393 1.00 56.44 79 ASP A C 1
ATOM 696 O O . ASP A 1 79 ? 25.755 -2.975 -5.164 1.00 56.44 79 ASP A O 1
ATOM 700 N N . LEU A 1 80 ? 26.624 -4.581 -6.477 1.00 56.16 80 LEU A N 1
ATOM 701 C CA . LEU A 1 80 ? 25.438 -4.751 -7.303 1.00 56.16 80 LEU A CA 1
ATOM 702 C C . LEU A 1 80 ? 24.850 -6.126 -6.995 1.00 56.16 80 LEU A C 1
ATOM 704 O O . LEU A 1 80 ? 25.504 -7.164 -7.128 1.00 56.16 80 LEU A O 1
ATOM 708 N N . ILE A 1 81 ? 23.600 -6.129 -6.552 1.00 56.06 81 ILE A N 1
ATOM 709 C CA . ILE A 1 81 ? 22.865 -7.341 -6.223 1.00 56.06 81 ILE A CA 1
ATOM 710 C C . ILE A 1 81 ? 21.782 -7.538 -7.269 1.00 56.06 81 ILE A C 1
ATOM 712 O O . ILE A 1 81 ? 20.783 -6.821 -7.265 1.00 56.06 81 ILE A O 1
ATOM 716 N N . TRP A 1 82 ? 21.937 -8.562 -8.103 1.00 63.09 82 TRP A N 1
ATOM 717 C CA . TRP A 1 82 ? 20.874 -9.007 -8.994 1.00 63.09 82 TRP A CA 1
ATOM 718 C C . TRP A 1 82 ? 20.084 -10.121 -8.343 1.00 63.09 82 TRP A C 1
ATOM 720 O O . TRP A 1 82 ? 20.647 -11.066 -7.785 1.00 63.09 82 TRP A O 1
ATOM 730 N N . TYR A 1 83 ? 18.768 -10.045 -8.435 1.00 60.06 83 TYR A N 1
ATOM 731 C CA . TYR A 1 83 ? 17.913 -11.121 -7.971 1.00 60.06 83 TYR A CA 1
ATOM 732 C C . TYR A 1 83 ? 16.738 -11.325 -8.911 1.00 60.06 83 TYR A C 1
ATOM 734 O O . TYR A 1 83 ? 16.293 -10.410 -9.602 1.00 60.06 83 TYR A O 1
ATOM 742 N N . THR A 1 84 ? 16.293 -12.575 -8.942 1.00 56.50 84 THR A N 1
ATOM 743 C CA . THR A 1 84 ? 15.127 -13.036 -9.685 1.00 56.50 84 THR A CA 1
ATOM 744 C C . THR A 1 84 ? 13.970 -13.202 -8.717 1.00 56.50 84 THR A C 1
ATOM 746 O O . THR A 1 84 ? 14.139 -13.782 -7.645 1.00 56.50 84 THR A O 1
ATOM 749 N N . SER A 1 85 ? 12.806 -12.668 -9.065 1.00 51.06 85 SER A N 1
ATOM 750 C CA . SER A 1 85 ? 11.564 -12.870 -8.314 1.00 51.06 85 SER A CA 1
ATOM 751 C C . SER A 1 85 ? 10.638 -13.751 -9.155 1.00 51.06 85 SER A C 1
ATOM 753 O O . SER A 1 85 ? 10.373 -13.419 -10.313 1.00 51.06 85 SER A O 1
ATOM 755 N N . THR A 1 86 ? 10.235 -14.902 -8.602 1.00 38.78 86 THR A N 1
ATOM 756 C CA . THR A 1 86 ? 9.102 -15.699 -9.096 1.00 38.78 86 THR A CA 1
ATOM 757 C C . THR A 1 86 ? 7.839 -15.100 -8.525 1.00 38.78 86 THR A C 1
ATOM 759 O O . THR A 1 86 ? 7.790 -14.908 -7.321 1.00 38.78 86 THR A O 1
ATOM 762 N N . ASP A 1 87 ? 6.883 -14.785 -9.392 1.00 41.62 87 ASP A N 1
ATOM 763 C CA . ASP A 1 87 ? 5.469 -14.513 -9.120 1.00 41.62 87 ASP A CA 1
ATOM 764 C C . ASP A 1 87 ? 5.060 -14.021 -7.722 1.00 41.62 87 ASP A C 1
ATOM 766 O O . ASP A 1 87 ? 5.143 -14.742 -6.737 1.00 41.62 87 ASP A O 1
ATOM 770 N N . PHE A 1 88 ? 4.522 -12.793 -7.695 1.00 38.97 88 PHE A N 1
ATOM 771 C CA . PHE A 1 88 ? 3.149 -12.435 -7.281 1.00 38.97 88 PHE A CA 1
ATOM 772 C C . PHE A 1 88 ? 2.434 -13.242 -6.177 1.00 38.97 88 PHE A C 1
ATOM 774 O O . PHE A 1 88 ? 1.202 -13.269 -6.152 1.00 38.97 88 PHE A O 1
ATOM 781 N N . ASP A 1 89 ? 3.151 -13.848 -5.238 1.00 28.23 89 ASP A N 1
ATOM 782 C CA . ASP A 1 89 ? 2.536 -14.504 -4.097 1.00 28.23 89 ASP A CA 1
ATOM 783 C C . ASP A 1 89 ? 2.020 -13.442 -3.122 1.00 28.23 89 ASP A C 1
ATOM 785 O O . ASP A 1 89 ? 2.748 -12.614 -2.571 1.00 28.23 89 ASP A O 1
ATOM 789 N N . LEU A 1 90 ? 0.695 -13.479 -2.994 1.00 33.69 90 LEU A N 1
ATOM 790 C CA . LEU A 1 90 ? -0.205 -12.685 -2.170 1.00 33.69 90 LEU A CA 1
ATOM 791 C C . LEU A 1 90 ? -0.011 -12.947 -0.678 1.00 33.69 90 LEU A C 1
ATOM 793 O O . LEU A 1 90 ? -0.934 -13.316 0.029 1.00 33.69 90 LEU A O 1
ATOM 797 N N . GLU A 1 91 ? 1.173 -12.661 -0.176 1.00 33.97 91 GLU A N 1
ATOM 798 C CA . GLU A 1 91 ? 1.399 -12.219 1.193 1.00 33.97 91 GLU A CA 1
ATOM 799 C C . GLU A 1 91 ? 2.424 -11.091 1.033 1.00 33.97 91 GLU A C 1
ATOM 801 O O . GLU A 1 91 ? 3.308 -11.200 0.193 1.00 33.97 91 GLU A O 1
ATOM 806 N N . PHE A 1 92 ? 2.337 -9.961 1.739 1.00 42.03 92 PHE A N 1
ATOM 807 C CA . PHE A 1 92 ? 3.330 -8.882 1.560 1.00 42.03 92 PHE A CA 1
ATOM 808 C C . PHE A 1 92 ? 4.511 -9.003 2.561 1.00 42.03 92 PHE A C 1
ATOM 810 O O . PHE A 1 92 ? 4.525 -8.250 3.542 1.00 42.03 92 PHE A O 1
ATOM 817 N N . PRO A 1 93 ? 5.546 -9.846 2.315 1.00 34.59 93 PRO A N 1
ATOM 818 C CA . PRO A 1 93 ? 6.876 -9.701 2.900 1.00 34.59 93 PRO A CA 1
ATOM 819 C C . PRO A 1 93 ? 7.941 -9.465 1.810 1.00 34.59 93 PRO A C 1
ATOM 821 O O . PRO A 1 93 ? 8.198 -10.344 1.002 1.00 34.59 93 PRO A O 1
ATOM 824 N N . ASP A 1 94 ? 8.593 -8.299 1.811 1.00 32.94 94 ASP A N 1
ATOM 825 C CA . ASP A 1 94 ? 9.919 -7.983 1.223 1.00 32.94 94 ASP A CA 1
ATOM 826 C C . ASP A 1 94 ? 10.328 -8.485 -0.186 1.00 32.94 94 ASP A C 1
ATOM 828 O O . ASP A 1 94 ? 11.468 -8.269 -0.588 1.00 32.94 94 ASP A O 1
ATOM 832 N N . ASN A 1 95 ? 9.436 -9.074 -0.982 1.00 32.09 95 ASN A N 1
ATOM 833 C CA . ASN A 1 95 ? 9.750 -9.697 -2.271 1.00 32.09 95 ASN A CA 1
ATOM 834 C C . ASN A 1 95 ? 8.840 -9.181 -3.393 1.00 32.09 95 ASN A C 1
ATOM 836 O O . ASN A 1 95 ? 8.347 -9.950 -4.214 1.00 32.09 95 ASN A O 1
ATOM 840 N N . LEU A 1 96 ? 8.617 -7.867 -3.447 1.00 34.16 96 LEU A N 1
ATOM 841 C CA . LEU A 1 96 ? 7.984 -7.262 -4.615 1.00 34.16 96 LEU A CA 1
ATOM 842 C C . LEU A 1 96 ? 8.954 -7.189 -5.782 1.00 34.16 96 LEU A C 1
ATOM 844 O O . LEU A 1 96 ? 10.143 -6.913 -5.623 1.00 34.16 96 LEU A O 1
ATOM 848 N N . LEU A 1 97 ? 8.383 -7.328 -6.972 1.00 36.34 97 LEU A N 1
ATOM 849 C CA . LEU A 1 97 ? 8.940 -6.758 -8.182 1.00 36.34 97 LEU A CA 1
ATOM 850 C C . LEU A 1 97 ? 9.087 -5.249 -7.994 1.00 36.34 97 LEU A C 1
ATOM 852 O O . LEU A 1 97 ? 8.166 -4.480 -8.246 1.00 36.34 97 LEU A O 1
ATOM 856 N N . SER A 1 98 ? 10.263 -4.840 -7.527 1.00 34.78 98 SER A N 1
ATOM 857 C CA . SER A 1 98 ? 10.805 -3.508 -7.756 1.00 34.78 98 SER A CA 1
ATOM 858 C C . SER A 1 98 ? 11.079 -3.410 -9.256 1.00 34.78 98 SER A C 1
ATOM 860 O O . SER A 1 98 ? 12.149 -3.764 -9.756 1.00 34.78 98 SER A O 1
ATOM 862 N N . GLY A 1 99 ? 10.035 -3.055 -9.998 1.00 39.00 99 GLY A N 1
ATOM 863 C CA . GLY A 1 99 ? 10.164 -2.557 -11.349 1.00 39.00 99 GLY A CA 1
ATOM 864 C C . GLY A 1 99 ? 10.382 -1.061 -11.256 1.00 39.00 99 GLY A C 1
ATOM 865 O O . GLY A 1 99 ? 9.416 -0.303 -11.272 1.00 39.00 99 GLY A O 1
ATOM 866 N N . THR A 1 100 ? 11.637 -0.623 -11.170 1.00 35.59 100 THR A N 1
ATOM 867 C CA . THR A 1 100 ? 11.967 0.736 -11.595 1.00 35.59 100 THR A CA 1
ATOM 86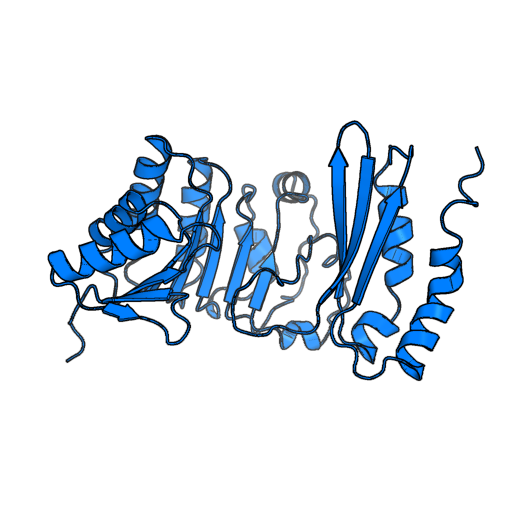8 C C . THR A 1 100 ? 11.443 0.881 -13.024 1.00 35.59 100 THR A C 1
ATOM 870 O O . THR A 1 100 ? 11.683 0.023 -13.881 1.00 35.59 100 THR A O 1
ATOM 873 N N . LEU A 1 101 ? 10.665 1.930 -13.283 1.00 39.19 101 LEU A N 1
ATOM 874 C CA . LEU A 1 101 ? 9.914 2.129 -14.528 1.00 39.19 101 LEU A CA 1
ATOM 875 C C . LEU A 1 101 ? 10.803 2.326 -15.774 1.00 39.19 101 LEU A C 1
ATOM 877 O O . LEU A 1 101 ? 10.295 2.558 -16.870 1.00 39.19 101 LEU A O 1
ATOM 881 N N . SER A 1 102 ? 12.121 2.146 -15.653 1.00 31.80 102 SER A N 1
ATOM 882 C CA . SER A 1 102 ? 13.056 2.058 -16.776 1.00 31.80 102 SER A CA 1
ATOM 883 C C . SER A 1 102 ? 12.675 0.962 -17.790 1.00 31.80 102 SER A C 1
ATOM 885 O O . SER A 1 102 ? 13.072 1.046 -18.952 1.00 31.80 102 SER A O 1
ATOM 887 N N . TYR A 1 103 ? 11.833 -0.015 -17.412 1.00 34.16 103 TYR A N 1
ATOM 888 C CA . TYR A 1 103 ? 11.390 -1.114 -18.283 1.00 34.16 103 TYR A CA 1
ATOM 889 C C . TYR A 1 103 ? 10.062 -0.930 -19.041 1.00 34.16 103 TYR A C 1
ATOM 891 O O . TYR A 1 103 ? 9.835 -1.663 -20.003 1.00 34.16 103 TYR A O 1
ATOM 899 N N . ILE A 1 104 ? 9.192 0.030 -18.695 1.00 39.31 104 ILE A N 1
ATOM 900 C CA . ILE A 1 104 ? 7.890 0.219 -19.387 1.00 39.31 104 ILE A CA 1
ATOM 901 C C . ILE A 1 104 ? 8.004 1.293 -20.480 1.00 39.31 104 ILE A C 1
ATOM 903 O O . ILE A 1 104 ? 7.155 2.161 -20.645 1.00 39.31 104 ILE A O 1
ATOM 907 N N . THR A 1 105 ? 9.100 1.263 -21.232 1.00 33.78 105 THR A N 1
ATOM 908 C CA . THR A 1 105 ? 9.254 2.043 -22.470 1.00 33.78 105 THR A CA 1
ATOM 909 C C . THR A 1 105 ? 9.228 1.153 -23.712 1.00 33.78 105 THR A C 1
ATOM 911 O O . THR A 1 105 ? 9.233 1.664 -24.832 1.00 33.78 105 THR A O 1
ATOM 914 N N . SER A 1 106 ? 9.147 -0.178 -23.555 1.00 36.66 106 SER A N 1
ATOM 915 C CA . SER A 1 106 ? 8.922 -1.059 -24.699 1.00 36.66 106 SER A CA 1
ATOM 916 C C . SER A 1 106 ? 7.471 -0.934 -25.157 1.00 36.66 106 SER A C 1
ATOM 918 O O . SER A 1 106 ? 6.550 -1.389 -24.485 1.00 36.66 106 SER A O 1
ATOM 920 N N . THR A 1 107 ? 7.280 -0.359 -26.337 1.00 35.72 107 THR A N 1
ATOM 921 C CA . THR A 1 107 ? 6.023 -0.220 -27.090 1.00 35.72 107 THR A CA 1
ATOM 922 C C . THR A 1 107 ? 5.349 -1.549 -27.470 1.00 35.72 107 THR A C 1
ATOM 924 O O . THR A 1 107 ? 4.368 -1.569 -28.210 1.00 35.72 107 THR A O 1
ATOM 927 N N . THR A 1 108 ? 5.854 -2.680 -26.985 1.00 39.47 108 THR A N 1
ATOM 928 C CA . THR A 1 108 ? 5.313 -4.012 -27.238 1.00 39.47 108 THR A CA 1
ATOM 929 C C . THR A 1 108 ? 4.281 -4.369 -26.175 1.00 39.47 108 THR A C 1
ATOM 931 O O . THR A 1 108 ? 4.646 -4.724 -25.054 1.00 39.47 108 THR A O 1
ATOM 934 N N . LYS A 1 109 ? 2.991 -4.304 -26.542 1.00 48.59 109 LYS A N 1
ATOM 935 C CA . LYS A 1 109 ? 1.898 -4.958 -25.803 1.00 48.59 109 LYS A CA 1
ATOM 936 C C . LYS A 1 109 ? 2.312 -6.395 -25.495 1.00 48.59 109 LYS A C 1
ATOM 938 O O . LYS A 1 109 ? 2.524 -7.185 -26.410 1.00 48.59 109 LYS A O 1
ATOM 943 N N . ASN A 1 110 ? 2.444 -6.715 -24.216 1.00 55.47 110 ASN A N 1
ATOM 944 C CA . ASN A 1 110 ? 2.641 -8.078 -23.754 1.00 55.47 110 ASN A CA 1
ATOM 945 C C . ASN A 1 110 ? 1.308 -8.557 -23.177 1.00 55.47 110 ASN A C 1
ATOM 947 O O . ASN A 1 110 ? 0.803 -7.938 -22.241 1.00 55.47 110 ASN A O 1
ATOM 951 N N . ASP A 1 111 ? 0.748 -9.646 -23.707 1.00 57.34 111 ASP A N 1
ATOM 952 C CA . ASP A 1 111 ? -0.533 -10.208 -23.250 1.00 57.34 111 ASP A CA 1
ATOM 953 C C . ASP A 1 111 ? -0.553 -10.477 -21.735 1.00 57.34 111 ASP A C 1
ATOM 955 O O . ASP A 1 111 ? -1.603 -10.397 -21.100 1.00 57.34 111 ASP A O 1
ATOM 959 N N . LYS A 1 112 ? 0.618 -10.696 -21.119 1.00 54.97 112 LYS A N 1
ATOM 960 C CA . LYS A 1 112 ? 0.751 -10.852 -19.664 1.00 54.97 112 LYS A CA 1
ATOM 961 C C . LYS A 1 112 ? 0.429 -9.583 -18.870 1.00 54.97 112 LYS A C 1
ATOM 963 O O . LYS A 1 112 ? -0.118 -9.696 -17.778 1.00 54.97 112 LYS A O 1
ATOM 968 N N . MET A 1 113 ? 0.708 -8.387 -19.396 1.00 59.84 113 MET A N 1
ATOM 969 C CA . MET A 1 113 ? 0.400 -7.121 -18.705 1.00 59.84 113 MET A CA 1
ATOM 970 C C . MET A 1 113 ? -1.111 -6.904 -18.561 1.00 59.84 113 MET A C 1
ATOM 972 O O . MET A 1 113 ? -1.566 -6.364 -17.555 1.00 59.84 113 MET A O 1
ATOM 976 N N . ASN A 1 114 ? -1.899 -7.432 -19.505 1.00 61.25 114 ASN A N 1
ATOM 977 C CA . ASN A 1 114 ? -3.354 -7.463 -19.391 1.00 61.25 114 ASN A CA 1
ATOM 978 C C . ASN A 1 114 ? -3.844 -8.426 -18.306 1.00 61.25 114 ASN A C 1
ATOM 980 O O . ASN A 1 114 ? -4.955 -8.255 -17.829 1.00 61.25 114 ASN A O 1
ATOM 984 N N . THR A 1 115 ? -3.063 -9.428 -17.901 1.00 60.62 115 THR A N 1
ATOM 985 C CA . THR A 1 115 ? -3.445 -10.363 -16.824 1.00 60.62 115 THR A CA 1
ATOM 986 C C . THR A 1 115 ? -2.940 -9.943 -15.442 1.00 60.62 115 THR A C 1
ATOM 988 O O . THR A 1 115 ? -3.257 -10.594 -14.448 1.00 60.62 115 THR A O 1
ATOM 991 N N . THR A 1 116 ? -2.156 -8.864 -15.356 1.00 60.53 116 THR A N 1
ATOM 992 C CA . THR A 1 116 ? -1.577 -8.390 -14.098 1.00 60.53 116 THR A CA 1
ATOM 993 C C . THR A 1 116 ? -2.638 -7.736 -13.218 1.00 60.53 116 THR A C 1
ATOM 995 O O . THR A 1 116 ? -3.226 -6.724 -13.590 1.00 60.53 116 THR A O 1
ATOM 998 N N . TRP A 1 117 ? -2.842 -8.290 -12.023 1.00 66.31 117 TRP A N 1
ATOM 999 C CA . TRP A 1 117 ? -3.822 -7.801 -11.050 1.00 66.31 117 TRP A CA 1
ATOM 1000 C C . TRP A 1 117 ? -3.211 -6.844 -10.007 1.00 66.31 117 TRP A C 1
ATOM 1002 O O . TRP A 1 117 ? -3.944 -6.038 -9.436 1.00 66.31 117 TRP A O 1
ATOM 1012 N N . CYS A 1 118 ? -1.887 -6.883 -9.788 1.00 66.19 118 CYS A N 1
ATOM 1013 C CA . CYS A 1 118 ? -1.159 -5.990 -8.878 1.00 66.19 118 CYS A CA 1
ATOM 1014 C C . CYS A 1 118 ? 0.125 -5.446 -9.510 1.00 66.19 118 CYS A C 1
ATOM 1016 O O . CYS A 1 118 ? 0.860 -6.199 -10.139 1.00 66.19 118 CYS A O 1
ATOM 1018 N N . VAL A 1 119 ? 0.445 -4.169 -9.300 1.00 66.44 119 VAL A N 1
ATOM 1019 C CA . VAL A 1 119 ? 1.722 -3.569 -9.732 1.00 66.44 119 VAL A CA 1
ATOM 1020 C C . VAL A 1 119 ? 2.278 -2.688 -8.621 1.00 66.44 119 VAL A C 1
ATOM 1022 O O . VAL A 1 119 ? 1.521 -1.935 -8.020 1.00 66.44 119 VAL A O 1
ATOM 1025 N N . ARG A 1 120 ? 3.592 -2.745 -8.364 1.00 73.62 120 ARG A N 1
ATOM 1026 C CA . ARG A 1 120 ? 4.307 -1.728 -7.579 1.00 73.62 120 ARG A CA 1
ATOM 1027 C C . ARG A 1 120 ? 5.141 -0.857 -8.498 1.00 73.62 120 ARG A C 1
ATOM 1029 O O . ARG A 1 120 ? 5.905 -1.388 -9.299 1.00 73.62 120 A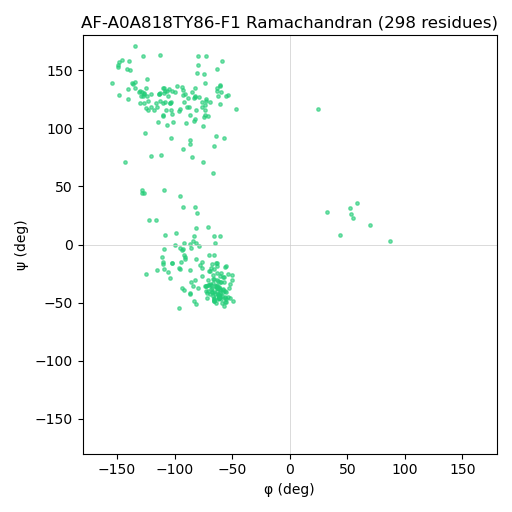RG A O 1
ATOM 1036 N N . LEU A 1 121 ? 4.975 0.452 -8.378 1.00 71.31 121 LEU A N 1
ATOM 1037 C CA . LEU A 1 121 ? 5.691 1.441 -9.166 1.00 71.31 121 LEU A CA 1
ATOM 1038 C C . LEU A 1 121 ? 6.490 2.354 -8.245 1.00 71.31 121 LEU A C 1
ATOM 1040 O O . LEU A 1 121 ? 5.941 2.948 -7.317 1.00 71.31 121 LEU A O 1
ATOM 1044 N N . ASP A 1 122 ? 7.766 2.498 -8.577 1.00 71.25 122 ASP A N 1
ATOM 1045 C CA . ASP A 1 122 ? 8.627 3.550 -8.059 1.00 71.25 122 ASP A CA 1
ATOM 1046 C C . ASP A 1 122 ? 8.790 4.611 -9.152 1.00 71.25 122 ASP A C 1
ATOM 1048 O O . ASP A 1 122 ? 9.282 4.318 -10.248 1.00 71.25 122 ASP A O 1
ATOM 1052 N N . LEU A 1 123 ? 8.288 5.821 -8.881 1.00 67.56 123 LEU A N 1
ATOM 1053 C CA . LEU A 1 123 ? 8.352 6.944 -9.821 1.00 67.56 123 LEU A CA 1
ATOM 1054 C C . LEU A 1 123 ? 9.492 7.922 -9.505 1.00 67.56 123 LEU A C 1
ATOM 1056 O O . LEU A 1 123 ? 9.658 8.886 -10.256 1.00 67.56 123 LEU A O 1
ATOM 1060 N N . SER A 1 124 ? 10.280 7.672 -8.453 1.00 66.81 124 SER A N 1
ATOM 1061 C CA . SER A 1 124 ? 11.329 8.579 -7.969 1.00 66.81 124 SER A CA 1
ATOM 1062 C C . SER A 1 124 ? 12.308 8.978 -9.079 1.00 66.81 124 SER A C 1
ATOM 1064 O O . SER A 1 124 ? 12.578 10.163 -9.284 1.00 66.81 124 SER A O 1
ATOM 1066 N N . GLU A 1 125 ? 12.756 8.009 -9.881 1.00 59.00 125 GLU A N 1
ATOM 1067 C CA . GLU A 1 125 ? 13.739 8.205 -10.955 1.00 59.00 125 GLU A CA 1
ATOM 1068 C C . GLU A 1 125 ? 13.181 8.875 -12.223 1.00 59.00 125 GLU A C 1
ATOM 1070 O O . GLU A 1 125 ? 13.949 9.342 -13.065 1.00 59.00 125 GLU A O 1
ATOM 1075 N N . ILE A 1 126 ? 11.856 8.949 -12.388 1.00 57.31 126 ILE A N 1
ATOM 1076 C CA . ILE A 1 126 ? 11.222 9.583 -13.558 1.00 57.31 126 ILE A CA 1
ATOM 1077 C C . ILE A 1 126 ? 10.542 10.915 -13.222 1.00 57.31 126 ILE A C 1
ATOM 1079 O O . ILE A 1 126 ? 9.894 11.511 -14.087 1.00 57.31 126 ILE A O 1
ATOM 1083 N N . THR A 1 127 ? 10.743 11.412 -11.999 1.00 61.47 127 THR A N 1
ATOM 1084 C CA . THR A 1 127 ? 10.200 12.675 -11.477 1.00 61.47 127 THR A CA 1
ATOM 1085 C C . THR A 1 127 ? 10.437 13.846 -12.429 1.00 61.47 127 THR A C 1
ATOM 1087 O O . THR A 1 127 ? 9.492 14.548 -12.805 1.00 61.47 127 THR A O 1
ATOM 1090 N N . ASP A 1 128 ? 11.669 14.000 -12.918 1.00 58.59 128 ASP A N 1
ATOM 1091 C CA . ASP A 1 128 ? 12.049 15.078 -13.836 1.00 58.59 128 ASP A CA 1
ATOM 1092 C C . ASP A 1 128 ? 11.431 14.912 -15.232 1.00 58.59 128 ASP A C 1
ATOM 1094 O O . ASP A 1 128 ? 11.051 15.892 -15.882 1.00 58.59 128 ASP A O 1
ATOM 1098 N N . ALA A 1 129 ? 11.287 13.674 -15.709 1.00 57.22 129 ALA A N 1
ATOM 1099 C CA . ALA A 1 129 ? 10.707 13.375 -17.017 1.00 57.22 129 ALA A CA 1
ATOM 1100 C C . ALA A 1 129 ? 9.184 13.600 -17.039 1.00 57.22 129 ALA A C 1
ATOM 1102 O O . ALA A 1 129 ? 8.665 14.157 -18.011 1.00 57.22 129 ALA A O 1
ATOM 1103 N N . ILE A 1 130 ? 8.485 13.223 -15.960 1.00 57.66 130 ILE A N 1
ATOM 1104 C CA . ILE A 1 130 ? 7.046 13.478 -15.772 1.00 57.66 130 ILE A CA 1
ATOM 1105 C C . ILE A 1 130 ? 6.803 14.980 -15.640 1.00 57.66 130 ILE A C 1
ATOM 1107 O O . ILE A 1 130 ? 5.967 15.538 -16.353 1.00 57.66 130 ILE A O 1
ATOM 1111 N N . SER A 1 131 ? 7.582 15.654 -14.793 1.00 58.59 131 SER A N 1
ATOM 1112 C CA . SER A 1 131 ? 7.428 17.092 -14.549 1.00 58.59 131 SER A CA 1
ATOM 1113 C C . SER A 1 131 ? 7.704 17.920 -15.811 1.00 58.59 131 SER A C 1
ATOM 1115 O O . SER A 1 131 ? 7.015 18.904 -16.084 1.00 58.59 131 SER A O 1
ATOM 1117 N N . SER A 1 132 ? 8.665 17.497 -16.640 1.00 57.28 132 SER A N 1
ATOM 1118 C CA . SER A 1 132 ? 9.024 18.185 -17.888 1.00 57.28 132 SER A CA 1
ATOM 1119 C C . SER A 1 132 ? 8.154 17.832 -19.102 1.00 57.28 132 SER A C 1
ATOM 1121 O O . SER A 1 132 ? 8.431 18.338 -20.189 1.00 57.28 132 SER A O 1
ATOM 1123 N N . HIS A 1 133 ? 7.109 17.002 -18.947 1.00 56.25 133 HIS A N 1
ATOM 1124 C CA . HIS A 1 133 ? 6.230 16.540 -20.039 1.00 56.25 133 HIS A CA 1
ATOM 1125 C C . HIS A 1 133 ? 6.981 15.875 -21.211 1.00 56.25 133 HIS A C 1
ATOM 1127 O O . HIS A 1 133 ? 6.480 15.818 -22.332 1.00 56.25 133 HIS A O 1
ATOM 1133 N N . LYS A 1 134 ? 8.195 15.366 -20.969 1.00 50.94 134 LYS A N 1
ATOM 1134 C CA . LYS A 1 134 ? 9.035 14.722 -21.996 1.00 50.94 134 LYS A CA 1
ATOM 1135 C C . LYS A 1 134 ? 8.717 13.238 -22.187 1.00 50.94 134 LYS A C 1
ATOM 1137 O O . LYS A 1 134 ? 9.331 12.586 -23.028 1.00 50.94 134 LYS A O 1
ATOM 1142 N N . LEU A 1 135 ? 7.791 12.696 -21.398 1.00 57.16 135 LEU A N 1
ATOM 1143 C CA . LEU A 1 135 ? 7.333 11.319 -21.523 1.00 57.16 135 LEU A CA 1
ATOM 1144 C C . LEU A 1 135 ? 6.337 11.184 -22.673 1.00 57.16 135 LEU A C 1
ATOM 1146 O O . LEU A 1 135 ? 5.313 11.864 -22.719 1.00 57.16 135 LEU A O 1
ATOM 1150 N N . ASN A 1 136 ? 6.623 10.246 -23.573 1.00 55.06 136 ASN A N 1
ATOM 1151 C CA . ASN A 1 136 ? 5.622 9.753 -24.506 1.00 55.06 136 ASN A CA 1
ATOM 1152 C C . ASN A 1 136 ? 4.626 8.905 -23.715 1.00 55.06 136 ASN A C 1
ATOM 1154 O O . ASN A 1 136 ? 4.972 7.819 -23.246 1.00 55.06 136 ASN A O 1
ATOM 1158 N N . TYR A 1 137 ? 3.402 9.405 -23.561 1.00 61.28 137 TYR A N 1
ATOM 1159 C CA . TYR A 1 137 ? 2.318 8.610 -23.000 1.00 61.28 137 TYR A CA 1
ATOM 1160 C C . TYR A 1 137 ? 2.035 7.427 -23.930 1.00 61.28 137 TYR A C 1
ATOM 1162 O O . TYR A 1 137 ? 1.963 7.618 -25.151 1.00 61.28 137 TYR A O 1
ATOM 1170 N N . PRO A 1 138 ? 1.880 6.209 -23.395 1.00 60.34 138 PRO A N 1
ATOM 1171 C CA . PRO A 1 138 ? 1.436 5.098 -24.212 1.00 60.34 138 PRO A CA 1
ATOM 1172 C C . PRO A 1 138 ? 0.049 5.412 -24.784 1.00 60.34 138 PRO A C 1
ATOM 1174 O O . PRO A 1 138 ? -0.826 5.936 -24.097 1.00 60.34 138 PRO A O 1
ATOM 1177 N N . THR A 1 139 ? -0.141 5.110 -26.068 1.00 59.78 139 THR A N 1
ATOM 1178 C CA . THR A 1 139 ? -1.416 5.318 -26.772 1.00 59.78 139 THR A CA 1
ATOM 1179 C C . THR A 1 139 ? -2.507 4.358 -26.307 1.00 59.78 139 THR A C 1
ATOM 1181 O O . THR A 1 139 ? -3.684 4.664 -26.454 1.00 59.78 139 THR A O 1
ATOM 1184 N N . ASP A 1 140 ? -2.111 3.221 -25.732 1.00 66.12 140 ASP A N 1
ATOM 1185 C CA . ASP A 1 140 ? -2.999 2.209 -25.173 1.00 66.12 140 ASP A CA 1
ATOM 1186 C C . ASP A 1 140 ? -2.641 1.941 -23.710 1.00 66.12 140 ASP A C 1
ATOM 1188 O O . ASP A 1 140 ? -1.462 1.860 -23.356 1.00 66.12 140 ASP A O 1
ATOM 1192 N N . ARG A 1 141 ? -3.663 1.719 -22.879 1.00 72.94 141 ARG A N 1
ATOM 1193 C CA . ARG A 1 141 ? -3.477 1.269 -21.496 1.00 72.94 141 ARG A C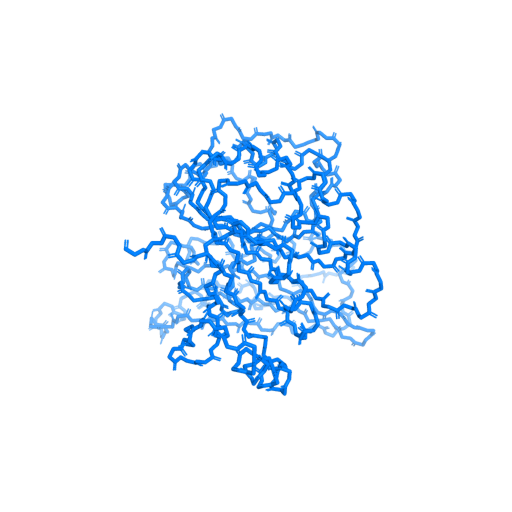A 1
ATOM 1194 C C . ARG A 1 141 ? -2.766 -0.081 -21.462 1.00 72.94 141 ARG A C 1
ATOM 1196 O O . ARG A 1 141 ? -3.089 -0.994 -22.227 1.00 72.94 141 ARG A O 1
ATOM 1203 N N . ILE A 1 142 ? -1.818 -0.194 -20.539 1.00 71.81 142 ILE A N 1
ATOM 1204 C CA . ILE A 1 142 ? -0.920 -1.343 -20.398 1.00 71.81 142 ILE A CA 1
ATOM 1205 C C . ILE A 1 142 ? -1.483 -2.349 -19.386 1.00 71.81 142 ILE A C 1
ATOM 1207 O O . ILE A 1 142 ? -1.405 -3.556 -19.601 1.00 71.81 142 ILE A O 1
ATOM 1211 N N . PHE A 1 143 ? -2.098 -1.852 -18.313 1.00 76.88 143 PHE A N 1
ATOM 1212 C CA . PHE A 1 143 ? -2.622 -2.645 -17.205 1.00 76.88 143 PHE A CA 1
ATOM 1213 C C . PHE A 1 143 ? -4.151 -2.586 -17.184 1.00 76.88 143 PHE A C 1
ATOM 1215 O O . PHE A 1 143 ? -4.759 -1.853 -16.407 1.00 76.88 143 PHE A O 1
ATOM 1222 N N . ASN A 1 144 ? -4.789 -3.339 -18.082 1.00 74.69 144 ASN A N 1
ATOM 1223 C CA . ASN A 1 144 ? -6.241 -3.262 -18.269 1.00 74.69 144 ASN A CA 1
ATOM 1224 C C . ASN A 1 144 ? -7.070 -3.993 -17.206 1.00 74.69 144 ASN A C 1
ATOM 1226 O O . ASN A 1 144 ? -8.253 -3.698 -17.121 1.00 74.69 144 ASN A O 1
ATOM 1230 N N . ASN A 1 145 ? -6.484 -4.913 -16.431 1.00 76.38 145 ASN A N 1
ATOM 1231 C CA . ASN A 1 145 ? -7.181 -5.679 -15.384 1.00 76.38 145 ASN A CA 1
ATOM 1232 C C . ASN A 1 145 ? -6.556 -5.499 -13.988 1.00 76.38 145 ASN A C 1
ATOM 1234 O O . ASN A 1 145 ? -6.710 -6.352 -13.109 1.00 76.38 145 ASN A O 1
ATOM 1238 N N . MET A 1 146 ? -5.796 -4.419 -13.784 1.00 82.50 146 MET A N 1
ATOM 1239 C CA . MET A 1 146 ? -5.155 -4.163 -12.499 1.00 82.50 146 MET A CA 1
ATOM 1240 C C . MET A 1 146 ? -6.194 -3.720 -11.470 1.00 82.50 146 MET A C 1
ATOM 1242 O O . MET A 1 146 ? -6.896 -2.732 -11.668 1.00 82.50 146 MET A O 1
ATOM 1246 N N . THR A 1 147 ? -6.243 -4.428 -10.343 1.00 83.81 147 THR A N 1
ATOM 1247 C CA . THR A 1 147 ? -7.131 -4.125 -9.210 1.00 83.81 147 THR A CA 1
ATOM 1248 C C . THR A 1 147 ? -6.370 -3.609 -7.993 1.00 83.81 147 THR A C 1
ATOM 1250 O O . THR A 1 147 ? -6.973 -3.034 -7.081 1.00 83.81 147 THR A O 1
ATOM 1253 N N . GLN A 1 148 ? -5.045 -3.781 -7.971 1.00 84.00 148 GLN A N 1
ATOM 125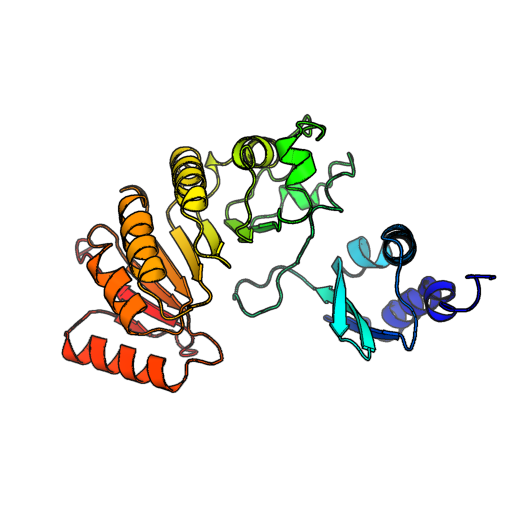4 C CA . GLN A 1 148 ? -4.178 -3.341 -6.886 1.00 84.00 148 GLN A CA 1
ATOM 1255 C C . GLN A 1 148 ? -2.977 -2.550 -7.406 1.00 84.00 148 GLN A C 1
ATOM 1257 O O . GLN A 1 148 ? -2.275 -2.989 -8.314 1.00 84.00 148 GLN A O 1
ATOM 1262 N N . LEU A 1 149 ? -2.706 -1.399 -6.799 1.00 84.62 149 LEU A N 1
ATOM 1263 C CA . LEU A 1 149 ? -1.571 -0.554 -7.161 1.00 84.62 149 LEU A CA 1
ATOM 1264 C C . LEU A 1 149 ? -0.767 -0.191 -5.916 1.00 84.62 149 LEU A C 1
ATOM 1266 O O . LEU A 1 149 ? -1.315 0.320 -4.953 1.00 84.62 149 LEU A O 1
ATOM 1270 N N . ALA A 1 150 ? 0.534 -0.427 -5.942 1.00 82.94 150 ALA A N 1
ATOM 1271 C CA . ALA A 1 150 ? 1.484 -0.018 -4.923 1.00 82.94 150 ALA A CA 1
ATOM 1272 C C . ALA A 1 150 ? 2.363 1.114 -5.466 1.00 82.94 150 ALA A C 1
ATOM 1274 O O . ALA A 1 150 ? 2.880 1.015 -6.574 1.00 82.94 150 ALA A O 1
ATOM 1275 N N . LEU A 1 151 ? 2.529 2.183 -4.697 1.00 81.62 151 LEU A N 1
ATOM 1276 C CA . LEU A 1 151 ? 3.285 3.368 -5.087 1.00 81.62 151 LEU A CA 1
ATOM 1277 C C . LEU A 1 151 ? 4.338 3.669 -4.028 1.00 81.62 151 LEU A C 1
ATOM 1279 O O . LEU A 1 151 ? 3.993 3.885 -2.866 1.00 81.62 151 LEU A O 1
ATOM 1283 N N . ASP A 1 152 ? 5.600 3.705 -4.444 1.00 75.69 152 ASP A N 1
ATOM 1284 C CA . ASP A 1 152 ? 6.671 4.291 -3.644 1.00 75.69 152 ASP A CA 1
ATOM 1285 C C . ASP A 1 152 ? 6.560 5.818 -3.734 1.00 75.69 152 ASP A C 1
ATOM 1287 O O . ASP A 1 152 ? 6.534 6.402 -4.823 1.00 75.69 152 ASP A O 1
ATOM 1291 N N . PHE A 1 153 ? 6.342 6.462 -2.588 1.00 66.19 153 PHE A N 1
ATOM 1292 C CA . PHE A 1 153 ? 5.800 7.812 -2.530 1.00 66.19 153 PHE A CA 1
ATOM 1293 C C . PHE A 1 153 ? 6.914 8.856 -2.638 1.00 66.19 153 PHE A C 1
ATOM 1295 O O . PHE A 1 153 ? 7.457 9.347 -1.660 1.00 66.19 153 PHE A O 1
ATOM 1302 N N . THR A 1 154 ? 7.241 9.174 -3.887 1.00 66.06 154 THR A N 1
ATOM 1303 C CA . THR A 1 154 ? 7.856 10.428 -4.351 1.00 66.06 154 THR A CA 1
ATOM 1304 C C . THR A 1 154 ? 7.221 10.747 -5.704 1.00 66.06 154 THR A C 1
ATOM 1306 O O . THR A 1 154 ? 7.794 10.544 -6.772 1.00 66.06 154 THR A O 1
ATOM 1309 N N . LEU A 1 155 ? 5.943 11.134 -5.679 1.00 66.50 155 LEU A N 1
ATOM 1310 C CA . LEU A 1 155 ? 5.174 11.338 -6.904 1.00 66.50 155 LEU A CA 1
ATOM 1311 C C . LEU A 1 155 ? 5.358 12.779 -7.412 1.00 66.50 155 LEU A C 1
ATOM 1313 O O . LEU A 1 155 ? 4.966 13.714 -6.711 1.00 66.50 155 LEU A O 1
ATOM 1317 N N . PRO A 1 156 ? 5.915 13.005 -8.617 1.00 63.56 156 PRO A N 1
ATOM 1318 C CA . PRO A 1 156 ? 5.896 14.324 -9.242 1.00 63.56 156 PRO A CA 1
ATOM 1319 C C . PRO A 1 156 ? 4.475 14.858 -9.454 1.00 63.56 156 PRO A C 1
ATOM 1321 O O . PRO A 1 156 ? 3.492 14.127 -9.622 1.00 63.56 156 PRO A O 1
ATOM 1324 N N . ILE A 1 157 ? 4.388 16.182 -9.576 1.00 58.16 157 ILE A N 1
ATOM 1325 C CA . ILE A 1 157 ? 3.208 16.848 -10.128 1.00 58.16 157 ILE A CA 1
ATOM 1326 C C . ILE A 1 157 ? 2.952 16.239 -11.521 1.00 58.16 157 ILE A C 1
ATOM 1328 O O . ILE A 1 157 ? 3.862 16.173 -12.344 1.00 58.16 157 ILE A O 1
ATOM 1332 N N . ASN A 1 158 ? 1.721 15.774 -11.766 1.00 63.78 158 ASN A N 1
ATOM 1333 C CA . ASN A 1 158 ? 1.254 15.024 -12.951 1.00 63.78 158 ASN A CA 1
ATOM 1334 C C . ASN A 1 158 ? 1.406 13.490 -12.936 1.00 63.78 158 ASN A C 1
ATOM 1336 O O . ASN A 1 158 ? 0.962 12.848 -13.893 1.00 63.78 158 ASN A O 1
ATOM 1340 N N . SER A 1 159 ? 1.894 12.862 -11.857 1.00 72.12 159 SER A N 1
ATOM 1341 C CA . SER A 1 159 ? 1.931 11.388 -11.755 1.00 72.12 159 SER A CA 1
ATOM 1342 C C . SER A 1 159 ? 0.588 10.721 -12.025 1.00 72.12 159 SER A C 1
ATOM 1344 O O . SER A 1 159 ? 0.543 9.678 -12.662 1.00 72.12 159 SER A O 1
ATOM 1346 N N . CYS A 1 160 ? -0.526 11.316 -11.598 1.00 74.25 160 CYS A N 1
ATOM 1347 C CA . CYS A 1 160 ? -1.844 10.715 -11.809 1.00 74.25 160 CYS A CA 1
ATOM 1348 C C . CYS A 1 160 ? -2.263 10.685 -13.283 1.00 74.25 160 CYS A C 1
ATOM 1350 O O . CYS A 1 160 ? -2.916 9.733 -13.697 1.00 74.25 160 CYS A O 1
ATOM 1352 N N . HIS A 1 161 ? -1.889 11.695 -14.078 1.00 70.75 161 HIS A N 1
ATOM 1353 C CA . HIS A 1 161 ? -2.150 11.702 -15.523 1.00 70.75 161 HIS A CA 1
ATOM 1354 C C . HIS A 1 161 ? -1.321 10.635 -16.236 1.00 70.75 161 HIS A C 1
ATOM 1356 O O . HIS A 1 161 ? -1.805 9.953 -17.135 1.00 70.75 161 HIS A O 1
ATOM 1362 N N . PHE A 1 162 ? -0.077 10.453 -15.801 1.00 74.62 162 PHE A N 1
ATOM 1363 C CA . PHE A 1 162 ? 0.750 9.361 -16.286 1.00 74.62 162 PHE A CA 1
ATOM 1364 C C . PHE A 1 162 ? 0.167 7.998 -15.894 1.00 74.62 162 PHE A C 1
ATOM 1366 O O . PHE A 1 162 ? -0.060 7.156 -16.759 1.00 74.62 162 PHE A O 1
ATOM 1373 N N . LEU A 1 163 ? -0.172 7.796 -14.623 1.00 78.62 163 LEU A N 1
ATOM 1374 C CA . LEU A 1 163 ? -0.758 6.547 -14.141 1.00 78.62 163 LEU A CA 1
ATOM 1375 C C . LEU A 1 163 ? -2.095 6.228 -14.833 1.00 78.62 163 LEU A C 1
ATOM 1377 O O . LEU A 1 163 ? -2.313 5.079 -15.208 1.00 78.62 163 LEU A O 1
ATOM 1381 N N . SER A 1 164 ? -2.949 7.220 -15.104 1.00 76.81 164 SER A N 1
ATOM 1382 C CA . SER A 1 164 ? -4.215 7.001 -15.825 1.00 76.81 164 SER A CA 1
ATOM 1383 C C . SER A 1 164 ? -4.033 6.625 -17.301 1.00 76.81 164 SER A C 1
ATOM 1385 O O . SER A 1 164 ? -4.931 6.026 -17.898 1.00 76.81 164 SER A O 1
ATOM 1387 N N . SER A 1 165 ? -2.872 6.932 -17.893 1.00 73.75 165 SER A N 1
ATOM 1388 C CA . SER A 1 165 ? -2.494 6.417 -19.216 1.00 73.75 165 SER A CA 1
ATOM 1389 C C . SER A 1 165 ? -2.053 4.950 -19.167 1.00 73.75 165 SER A C 1
ATOM 1391 O O . SER A 1 165 ? -2.218 4.222 -20.141 1.00 73.75 165 SER A O 1
ATOM 1393 N N . LEU A 1 166 ? -1.538 4.489 -18.021 1.00 75.62 166 LEU A N 1
ATOM 1394 C CA . LEU A 1 166 ? -1.083 3.111 -17.837 1.00 75.62 166 LEU A CA 1
ATOM 1395 C C . LEU A 1 166 ? -2.220 2.160 -17.465 1.00 75.62 166 LEU A C 1
ATOM 1397 O O . LEU A 1 166 ? -2.191 1.003 -17.884 1.00 75.62 166 LEU A O 1
ATOM 1401 N N . THR A 1 167 ? -3.197 2.625 -16.684 1.00 81.31 167 THR A N 1
ATOM 1402 C CA . THR A 1 167 ? -4.231 1.775 -16.081 1.00 81.31 167 THR A CA 1
ATOM 1403 C C . THR A 1 167 ? -5.618 2.401 -16.102 1.00 81.31 167 THR A C 1
ATOM 1405 O O . THR A 1 167 ? -5.782 3.620 -16.145 1.00 81.31 167 THR A O 1
ATOM 1408 N N . ASP A 1 168 ? -6.638 1.552 -16.004 1.00 85.50 168 ASP A N 1
ATOM 1409 C CA . ASP A 1 168 ? -7.988 1.984 -15.665 1.00 85.50 168 ASP A CA 1
ATOM 1410 C C . ASP A 1 168 ? -8.155 2.119 -14.145 1.00 85.50 168 ASP A C 1
ATOM 1412 O O . ASP A 1 168 ? -8.252 1.125 -13.427 1.00 85.50 168 ASP A O 1
ATOM 1416 N N . PHE A 1 169 ? -8.209 3.350 -13.639 1.00 87.38 169 PHE A N 1
ATOM 1417 C CA . PHE A 1 169 ? -8.406 3.596 -12.209 1.00 87.38 169 PHE A CA 1
ATOM 1418 C C . PHE A 1 169 ? -9.770 3.147 -11.679 1.00 87.38 169 PHE A C 1
ATOM 1420 O O . PHE A 1 169 ?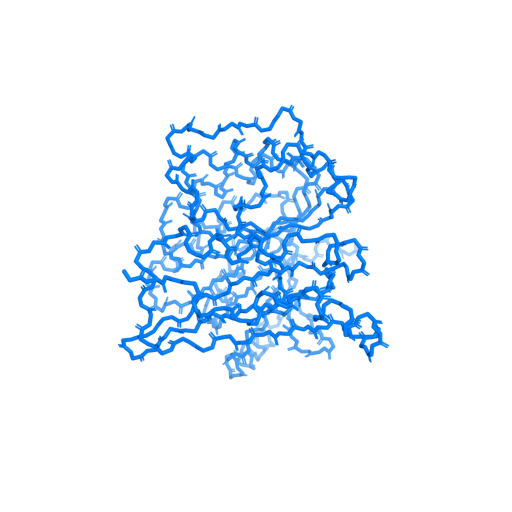 -9.892 2.892 -10.482 1.00 87.38 169 PHE A O 1
ATOM 1427 N N . SER A 1 170 ? -10.776 2.987 -12.543 1.00 86.06 170 SER A N 1
ATOM 1428 C CA . SER A 1 170 ? -12.075 2.461 -12.120 1.00 86.06 170 SER A CA 1
ATOM 1429 C C . SER A 1 170 ? -12.006 0.993 -11.697 1.00 86.06 170 SER A C 1
ATOM 1431 O O . SER A 1 170 ? -12.906 0.519 -11.016 1.00 86.06 170 SER A O 1
ATOM 1433 N N . GLN A 1 171 ? -10.949 0.260 -12.049 1.00 87.69 171 GLN A N 1
ATOM 1434 C CA . GLN A 1 171 ? -10.789 -1.133 -11.631 1.00 87.69 171 GLN A CA 1
ATOM 1435 C C . GLN A 1 171 ? -10.026 -1.289 -10.317 1.00 87.69 171 GLN A C 1
ATOM 1437 O O . GLN A 1 171 ? -10.044 -2.368 -9.723 1.00 87.69 171 GLN A O 1
ATOM 1442 N N . LEU A 1 172 ? -9.375 -0.226 -9.836 1.00 89.81 172 LEU A N 1
ATOM 1443 C CA . LEU A 1 172 ? -8.627 -0.291 -8.591 1.00 89.81 172 LEU A CA 1
ATOM 1444 C C . LEU A 1 172 ? -9.565 -0.444 -7.399 1.00 89.81 172 LEU A C 1
ATOM 1446 O O . LEU A 1 172 ? -10.401 0.412 -7.123 1.00 89.81 172 LEU A O 1
ATOM 1450 N N . THR A 1 173 ? -9.347 -1.518 -6.651 1.00 90.31 173 THR A N 1
ATOM 1451 C CA . THR A 1 173 ? -10.009 -1.793 -5.375 1.00 90.31 173 THR A CA 1
ATOM 1452 C C . THR A 1 173 ? -9.072 -1.574 -4.191 1.00 90.31 173 THR A C 1
ATOM 1454 O O . THR A 1 173 ? -9.544 -1.304 -3.083 1.00 90.31 173 THR A O 1
ATOM 1457 N N . ILE A 1 174 ? -7.751 -1.664 -4.415 1.00 88.12 174 ILE A N 1
ATOM 1458 C CA . ILE A 1 174 ? -6.716 -1.490 -3.387 1.00 88.12 174 ILE A CA 1
ATOM 1459 C C . ILE A 1 174 ? -5.586 -0.586 -3.893 1.00 88.12 174 ILE A C 1
ATOM 1461 O O . ILE A 1 174 ? -5.067 -0.790 -4.990 1.00 88.12 174 ILE A O 1
ATOM 1465 N N . ILE A 1 175 ? -5.151 0.366 -3.068 1.00 90.31 175 ILE A N 1
ATOM 1466 C CA . ILE A 1 175 ? -3.925 1.142 -3.294 1.00 90.31 175 ILE A CA 1
ATOM 1467 C C . ILE A 1 175 ? -3.018 1.015 -2.073 1.00 90.31 175 ILE A C 1
ATOM 1469 O O . ILE A 1 175 ? -3.498 1.159 -0.959 1.00 90.31 175 ILE A O 1
ATOM 1473 N N . TRP A 1 176 ? -1.723 0.779 -2.275 1.00 87.44 176 TRP A N 1
ATOM 1474 C CA . TRP A 1 176 ? -0.678 0.830 -1.255 1.00 87.44 176 TRP A CA 1
ATOM 1475 C C . TRP A 1 176 ? 0.218 2.043 -1.474 1.00 87.44 176 TRP A C 1
ATOM 1477 O O . TRP A 1 176 ? 0.723 2.241 -2.575 1.00 87.44 176 TRP A O 1
ATOM 1487 N N . LEU A 1 177 ? 0.451 2.821 -0.426 1.00 87.62 177 LEU A N 1
ATOM 1488 C CA . LEU A 1 177 ? 1.305 4.000 -0.426 1.00 87.62 177 LEU A CA 1
ATOM 1489 C C . LEU A 1 177 ? 2.491 3.739 0.504 1.00 87.62 177 LEU A C 1
ATOM 1491 O O . LEU A 1 177 ? 2.292 3.499 1.694 1.00 87.62 177 LEU A O 1
ATOM 1495 N N . PHE A 1 178 ? 3.707 3.752 -0.034 1.00 82.81 178 PHE A N 1
ATOM 1496 C CA . PHE A 1 178 ? 4.949 3.588 0.722 1.00 82.81 178 PHE A CA 1
ATOM 1497 C C . PHE A 1 178 ? 5.609 4.952 0.878 1.00 82.81 178 PHE A C 1
ATOM 1499 O O . PHE A 1 178 ? 6.336 5.401 -0.002 1.00 82.81 178 PHE A O 1
ATOM 1506 N N . ILE A 1 179 ? 5.292 5.630 1.972 1.00 80.19 179 ILE A N 1
ATOM 1507 C CA . ILE A 1 179 ? 5.672 7.017 2.217 1.00 80.19 179 ILE A CA 1
ATOM 1508 C C . ILE A 1 179 ? 6.998 7.033 2.968 1.00 80.19 179 ILE A C 1
ATOM 1510 O O . ILE A 1 179 ? 7.116 6.421 4.029 1.00 80.19 179 ILE A O 1
ATOM 1514 N N . THR A 1 180 ? 7.988 7.710 2.389 1.00 71.94 180 THR A N 1
ATOM 1515 C CA . THR A 1 180 ? 9.360 7.751 2.912 1.00 71.94 180 THR A CA 1
ATOM 1516 C C . THR A 1 180 ? 9.768 9.114 3.474 1.00 71.94 180 THR A C 1
ATOM 1518 O O . THR A 1 180 ? 10.831 9.179 4.068 1.00 71.94 180 THR A O 1
ATOM 1521 N N . ASN A 1 181 ? 8.987 10.191 3.275 1.00 65.50 181 ASN A N 1
ATOM 1522 C CA . ASN A 1 181 ? 9.284 11.547 3.775 1.00 65.50 181 ASN A CA 1
ATOM 1523 C C . ASN A 1 181 ? 7.999 12.343 4.113 1.00 65.50 181 ASN A C 1
ATOM 1525 O O . ASN A 1 181 ? 6.936 12.089 3.558 1.00 65.50 181 ASN A O 1
ATOM 1529 N N . HIS A 1 182 ? 8.098 13.355 4.985 1.00 61.03 182 HIS A N 1
ATOM 1530 C CA . HIS A 1 182 ? 6.968 14.130 5.550 1.00 61.03 182 HIS A CA 1
ATOM 1531 C C . HIS A 1 182 ? 6.432 15.263 4.646 1.00 61.03 182 HIS A C 1
ATOM 1533 O O . HIS A 1 182 ? 6.026 16.325 5.129 1.00 61.03 182 HIS A O 1
ATOM 1539 N N . HIS A 1 183 ? 6.461 15.134 3.319 1.00 60.75 183 HIS A N 1
ATOM 1540 C CA . HIS A 1 183 ? 6.157 16.289 2.470 1.00 60.75 183 HIS A CA 1
ATOM 1541 C C . HIS A 1 183 ? 4.645 16.525 2.312 1.00 60.75 183 HIS A C 1
ATOM 1543 O O . HIS A 1 183 ? 3.946 15.768 1.654 1.00 60.75 183 HIS A O 1
ATOM 1549 N N . TYR A 1 184 ? 4.137 17.662 2.808 1.00 60.22 184 TYR A N 1
ATOM 1550 C CA . TYR A 1 184 ? 2.740 18.111 2.621 1.00 60.22 184 TYR A CA 1
ATOM 1551 C C . TYR A 1 184 ? 2.243 18.082 1.160 1.00 60.22 184 TYR A C 1
ATOM 1553 O O . TYR A 1 184 ? 1.043 17.951 0.916 1.00 60.22 184 TYR A O 1
ATOM 1561 N N . PHE A 1 185 ? 3.147 18.188 0.179 1.00 56.59 185 PHE A N 1
ATOM 1562 C CA . PHE A 1 185 ? 2.826 18.080 -1.250 1.00 56.59 185 PHE A CA 1
ATOM 1563 C C . PHE A 1 185 ? 2.196 16.735 -1.632 1.00 56.59 185 PHE A C 1
ATOM 1565 O O . PHE A 1 185 ? 1.440 16.655 -2.601 1.00 56.59 185 PHE A O 1
ATOM 1572 N N . GLU A 1 186 ? 2.462 15.699 -0.847 1.00 71.25 186 GLU A N 1
ATOM 1573 C CA . GLU A 1 186 ? 2.028 14.335 -1.095 1.00 71.25 186 GLU A CA 1
ATOM 1574 C C . GLU A 1 186 ? 0.520 14.160 -0.896 1.00 71.25 186 GLU A C 1
ATOM 1576 O O . GLU A 1 186 ? -0.129 13.470 -1.683 1.00 71.25 186 GLU A O 1
ATOM 1581 N N . LEU A 1 187 ? -0.074 14.879 0.063 1.00 78.8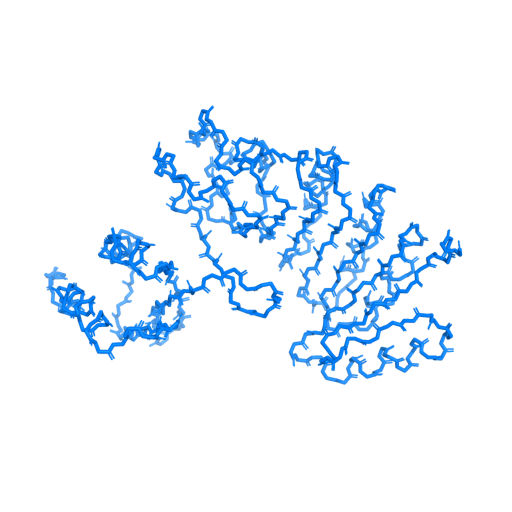1 187 LEU A N 1
ATOM 1582 C CA . LEU A 1 187 ? -1.503 14.784 0.373 1.00 78.81 187 LEU A CA 1
ATOM 1583 C C . LEU A 1 187 ? -2.387 15.167 -0.814 1.00 78.81 187 LEU A C 1
ATOM 1585 O O . LEU A 1 187 ? -3.345 14.462 -1.103 1.00 78.81 187 LEU A O 1
ATOM 1589 N N . ASN A 1 188 ? -2.045 16.223 -1.558 1.00 77.62 188 ASN A N 1
ATOM 1590 C CA . ASN A 1 188 ? -2.829 16.640 -2.728 1.00 77.62 188 ASN A CA 1
ATOM 1591 C C . ASN A 1 188 ? -2.871 15.554 -3.812 1.00 77.62 188 ASN A C 1
ATOM 1593 O O . ASN A 1 188 ? -3.899 15.359 -4.463 1.00 77.62 188 ASN A O 1
ATOM 1597 N N . ILE A 1 189 ? -1.761 14.837 -3.998 1.00 78.75 189 ILE A N 1
ATOM 1598 C CA . ILE A 1 189 ? -1.672 13.744 -4.968 1.00 78.75 189 ILE A CA 1
ATOM 1599 C C . ILE A 1 189 ? -2.483 12.548 -4.476 1.00 78.75 189 ILE A C 1
ATOM 1601 O O . ILE A 1 189 ? -3.227 11.971 -5.268 1.00 78.75 189 ILE A O 1
ATOM 1605 N N . ILE A 1 190 ? -2.406 12.220 -3.181 1.00 85.06 190 ILE A N 1
ATOM 1606 C CA . ILE A 1 190 ? -3.249 11.185 -2.570 1.00 85.06 190 ILE A CA 1
ATOM 1607 C C . ILE A 1 190 ? -4.723 11.528 -2.792 1.00 85.06 190 ILE A C 1
ATOM 1609 O O . ILE A 1 190 ? -5.437 10.721 -3.377 1.00 85.06 190 ILE A O 1
ATOM 1613 N N . THR A 1 191 ? -5.168 12.737 -2.438 1.00 84.81 191 THR A N 1
ATOM 1614 C CA . THR A 1 191 ? -6.548 13.197 -2.662 1.00 84.81 191 THR A CA 1
ATOM 1615 C C . THR A 1 191 ? -6.978 13.006 -4.112 1.00 84.81 191 THR A C 1
ATOM 1617 O O . THR A 1 191 ? -8.065 12.502 -4.389 1.00 84.81 191 THR A O 1
ATOM 1620 N N . MET A 1 192 ? -6.120 13.384 -5.060 1.00 82.19 192 MET A N 1
ATOM 1621 C CA . MET A 1 192 ? -6.430 13.260 -6.479 1.00 82.19 192 MET A CA 1
ATOM 1622 C C . MET A 1 192 ? -6.525 11.793 -6.921 1.00 82.19 192 MET A C 1
ATOM 1624 O O . MET A 1 192 ? -7.454 11.447 -7.648 1.00 82.19 192 MET A O 1
ATOM 1628 N N . LEU A 1 193 ? -5.633 10.918 -6.442 1.00 84.38 193 LEU A N 1
ATOM 1629 C CA . LEU A 1 193 ? -5.707 9.472 -6.683 1.00 84.38 193 LEU A CA 1
ATOM 1630 C C . LEU A 1 193 ? -7.008 8.878 -6.135 1.00 84.38 193 LEU A C 1
ATOM 1632 O O . LEU A 1 193 ? -7.689 8.145 -6.852 1.00 84.38 193 LEU A O 1
ATOM 1636 N N . LEU A 1 194 ? -7.378 9.228 -4.900 1.00 87.19 194 LEU A N 1
ATOM 1637 C CA . LEU A 1 194 ? -8.606 8.743 -4.264 1.00 87.19 194 LEU A CA 1
ATOM 1638 C C . LEU A 1 194 ? -9.862 9.212 -5.006 1.00 87.19 194 LEU A C 1
ATOM 1640 O O . LEU A 1 194 ? -10.811 8.446 -5.145 1.00 87.19 194 LEU A O 1
ATOM 1644 N N . ASN A 1 195 ? -9.857 10.437 -5.533 1.00 83.56 195 ASN A N 1
ATOM 1645 C CA . ASN A 1 195 ? -10.982 10.972 -6.300 1.00 83.56 195 ASN A CA 1
ATOM 1646 C C . ASN A 1 195 ? -11.147 10.307 -7.674 1.00 83.56 195 ASN A C 1
ATOM 1648 O O . ASN A 1 195 ? -12.265 10.221 -8.180 1.00 83.56 195 ASN A O 1
ATOM 1652 N N . ILE A 1 196 ? -10.055 9.857 -8.297 1.00 84.12 196 ILE A N 1
ATOM 1653 C CA . ILE A 1 196 ? -10.100 9.229 -9.626 1.00 84.12 196 ILE A CA 1
ATOM 1654 C C . ILE A 1 196 ? -10.411 7.722 -9.521 1.00 84.12 196 ILE A C 1
ATOM 1656 O O . ILE A 1 196 ? -11.075 7.168 -10.399 1.00 84.12 196 ILE A O 1
ATOM 1660 N N . ALA A 1 197 ? -9.977 7.049 -8.451 1.00 88.44 197 ALA A N 1
ATOM 1661 C CA . ALA A 1 197 ? -10.216 5.623 -8.219 1.00 88.44 197 ALA A CA 1
ATOM 1662 C C . ALA A 1 197 ? -11.586 5.362 -7.555 1.00 88.44 197 ALA A C 1
ATOM 1664 O O . ALA A 1 197 ? -11.683 5.052 -6.370 1.00 88.44 197 ALA A O 1
ATOM 1665 N N . CYS A 1 198 ? -12.672 5.471 -8.324 1.00 86.94 198 CYS A N 1
ATOM 1666 C CA . CYS A 1 198 ? -14.046 5.439 -7.796 1.00 86.94 198 CYS A CA 1
ATOM 1667 C C . CYS A 1 198 ? -14.478 4.122 -7.112 1.00 86.94 198 CYS A C 1
ATOM 1669 O O . CYS A 1 198 ? -15.372 4.138 -6.264 1.00 86.94 198 CYS A O 1
ATOM 1671 N N . ASN A 1 199 ? -13.856 2.992 -7.458 1.00 91.38 199 ASN A N 1
ATOM 1672 C CA . ASN A 1 199 ? -14.144 1.679 -6.864 1.00 91.38 199 ASN A CA 1
ATOM 1673 C C . ASN A 1 199 ? -13.153 1.286 -5.764 1.00 91.38 199 ASN A C 1
ATOM 1675 O O . ASN A 1 199 ? -13.172 0.148 -5.287 1.00 91.38 199 ASN A O 1
ATOM 1679 N N . LEU A 1 200 ? -12.305 2.222 -5.336 1.00 92.94 200 LEU A N 1
ATOM 1680 C CA . LEU A 1 200 ? -11.359 1.973 -4.270 1.00 92.94 200 LEU A CA 1
ATOM 1681 C C . LEU A 1 200 ? -12.113 1.672 -2.970 1.00 92.94 200 LEU A C 1
ATOM 1683 O O . LEU A 1 200 ? -13.057 2.370 -2.596 1.00 92.94 200 LEU A O 1
ATOM 1687 N N . ARG A 1 201 ? -11.699 0.597 -2.296 1.00 94.12 201 ARG A N 1
ATOM 1688 C CA . ARG A 1 201 ? -12.288 0.125 -1.033 1.00 94.12 201 ARG A CA 1
ATOM 1689 C C . ARG A 1 201 ? -11.260 -0.007 0.074 1.00 94.12 201 ARG A C 1
ATOM 1691 O O . ARG A 1 201 ? -11.617 0.060 1.247 1.00 94.12 201 ARG A O 1
ATOM 1698 N N . THR A 1 202 ? -9.998 -0.211 -0.299 1.00 94.00 202 THR A N 1
ATOM 1699 C CA . THR A 1 202 ? -8.897 -0.390 0.642 1.00 94.00 202 THR A CA 1
ATOM 1700 C C . THR A 1 202 ? -7.743 0.545 0.317 1.00 94.00 202 THR A C 1
ATOM 1702 O O . THR A 1 202 ? -7.269 0.579 -0.818 1.00 94.00 202 THR A O 1
ATOM 1705 N N . ILE A 1 203 ? -7.239 1.238 1.334 1.00 94.00 203 ILE A N 1
ATOM 1706 C CA . ILE A 1 203 ? -5.968 1.962 1.264 1.00 94.00 203 ILE A CA 1
ATOM 1707 C C . ILE A 1 203 ? -4.991 1.283 2.211 1.00 94.00 203 ILE A C 1
ATOM 1709 O O . ILE A 1 203 ? -5.312 1.032 3.366 1.00 94.00 203 ILE A O 1
ATOM 1713 N N . GLY A 1 204 ? -3.806 0.967 1.717 1.00 92.50 204 GLY A N 1
ATOM 1714 C CA . GLY A 1 204 ? -2.664 0.523 2.486 1.00 92.50 204 GLY A CA 1
ATOM 1715 C C . GLY A 1 204 ? -1.647 1.646 2.609 1.00 92.50 204 GLY A C 1
ATOM 1716 O O . GLY A 1 204 ? -1.329 2.301 1.624 1.00 92.50 204 GLY A O 1
ATOM 1717 N N . ILE A 1 205 ? -1.130 1.862 3.807 1.00 90.50 205 ILE A N 1
ATOM 1718 C CA . ILE A 1 205 ? -0.103 2.852 4.104 1.00 90.50 205 ILE A CA 1
ATOM 1719 C C . ILE A 1 205 ? 1.049 2.112 4.762 1.00 90.50 205 ILE A C 1
ATOM 1721 O O . ILE A 1 205 ? 0.857 1.373 5.727 1.00 90.50 205 ILE A O 1
ATOM 1725 N N . SER A 1 206 ? 2.245 2.300 4.229 1.00 86.75 206 SER A N 1
ATOM 1726 C CA . SER A 1 206 ? 3.494 1.941 4.878 1.00 86.75 206 SER A CA 1
ATOM 1727 C C . SER A 1 206 ? 4.251 3.229 5.104 1.00 86.75 206 SER A C 1
ATOM 1729 O O . SER A 1 206 ? 4.524 3.948 4.147 1.00 86.75 206 SER A O 1
ATOM 1731 N N . TYR A 1 207 ? 4.560 3.503 6.359 1.00 80.25 207 TYR A N 1
ATOM 1732 C CA . TYR A 1 207 ? 5.230 4.719 6.776 1.00 80.25 207 TYR A CA 1
ATOM 1733 C C . TYR A 1 207 ? 6.455 4.328 7.595 1.00 80.25 207 TYR A C 1
ATOM 1735 O O . TYR A 1 207 ? 6.353 3.437 8.444 1.00 80.25 207 TYR A O 1
ATOM 1743 N N . ASP A 1 208 ? 7.608 4.906 7.265 1.00 72.56 208 ASP A N 1
ATOM 1744 C CA . ASP A 1 208 ? 8.809 4.776 8.091 1.00 72.56 208 ASP A CA 1
ATOM 1745 C C . ASP A 1 208 ? 8.735 5.882 9.148 1.00 72.56 208 ASP A C 1
ATOM 1747 O O . ASP A 1 208 ? 8.695 7.062 8.807 1.00 72.56 208 ASP A O 1
ATOM 1751 N N . ASP A 1 209 ? 8.547 5.491 10.409 1.00 65.62 209 ASP A N 1
ATOM 1752 C CA . ASP A 1 209 ? 8.178 6.423 11.474 1.00 65.62 209 ASP A CA 1
ATOM 1753 C C . ASP A 1 209 ? 9.431 7.138 12.012 1.00 65.62 209 ASP A C 1
ATOM 1755 O O . ASP A 1 209 ? 10.202 6.536 12.764 1.00 65.62 209 ASP A O 1
ATOM 1759 N N . ASP A 1 210 ? 9.594 8.425 11.705 1.00 64.31 210 ASP A N 1
ATOM 1760 C CA . ASP A 1 210 ? 10.404 9.331 12.525 1.00 64.31 210 ASP A CA 1
ATOM 1761 C C . ASP A 1 210 ? 9.488 9.996 13.569 1.00 64.31 210 ASP A C 1
ATOM 1763 O O . ASP A 1 210 ? 8.409 10.489 13.246 1.00 64.31 210 ASP A O 1
ATOM 1767 N N . ASP A 1 211 ? 9.884 9.964 14.844 1.00 66.00 211 ASP A N 1
ATOM 1768 C CA . ASP A 1 211 ? 9.059 10.385 15.989 1.00 66.00 211 ASP A CA 1
ATOM 1769 C C . ASP A 1 211 ? 8.962 11.927 16.088 1.00 66.00 211 ASP A C 1
ATOM 1771 O O . ASP A 1 211 ? 9.561 12.559 16.963 1.00 66.00 211 ASP A O 1
ATOM 1775 N N . ASP A 1 212 ? 8.234 12.559 15.160 1.00 77.94 212 ASP A N 1
ATOM 1776 C CA . ASP A 1 212 ? 8.072 14.016 15.096 1.00 77.94 212 ASP A CA 1
ATOM 1777 C C . ASP A 1 212 ? 6.606 14.503 15.035 1.00 77.94 212 ASP A C 1
ATOM 1779 O O . ASP A 1 212 ? 5.648 13.761 14.780 1.00 77.94 212 ASP A O 1
ATOM 1783 N N . ASP A 1 213 ? 6.407 15.792 15.341 1.00 78.88 213 ASP A N 1
ATOM 1784 C CA . ASP A 1 213 ? 5.084 16.432 15.320 1.00 78.88 213 ASP A CA 1
ATOM 1785 C C . ASP A 1 213 ? 4.500 16.519 13.895 1.00 78.88 213 ASP A C 1
ATOM 1787 O O . ASP A 1 213 ? 3.272 16.506 13.718 1.00 78.88 213 ASP A O 1
ATOM 1791 N N . ASP A 1 214 ? 5.361 16.552 12.875 1.00 82.50 214 ASP A N 1
ATOM 1792 C CA . ASP A 1 214 ? 4.961 16.612 11.470 1.00 82.50 214 ASP A CA 1
ATOM 1793 C C . ASP A 1 214 ? 4.272 15.312 11.028 1.00 82.50 214 ASP A C 1
ATOM 1795 O O . ASP A 1 214 ? 3.239 15.363 10.352 1.00 82.50 214 ASP A O 1
ATOM 1799 N N . SER A 1 215 ? 4.733 14.155 11.505 1.00 84.62 215 SER A N 1
ATOM 1800 C CA . SER A 1 215 ? 4.112 12.840 11.291 1.00 84.62 215 SER A CA 1
ATOM 1801 C C . SER A 1 215 ? 2.682 12.770 11.813 1.00 84.62 215 SER A C 1
ATOM 1803 O O . SER A 1 215 ? 1.765 12.307 11.129 1.00 84.62 215 SER A O 1
ATOM 1805 N N . ARG A 1 216 ? 2.441 13.290 13.022 1.00 88.25 216 ARG A N 1
ATOM 1806 C CA . ARG A 1 216 ? 1.095 13.319 13.616 1.00 88.25 216 ARG A CA 1
ATOM 1807 C C . ARG A 1 216 ? 0.154 14.224 12.826 1.00 88.25 216 ARG A C 1
ATOM 1809 O O . ARG A 1 216 ? -1.015 13.876 12.636 1.00 88.25 216 ARG A O 1
ATOM 1816 N N . SER A 1 217 ? 0.642 15.383 12.380 1.00 89.25 217 SER A N 1
ATOM 1817 C CA . SER A 1 217 ? -0.113 16.286 11.503 1.00 89.25 217 SER A CA 1
ATOM 1818 C C . SER A 1 217 ? -0.449 15.598 10.179 1.00 89.25 217 SER A C 1
ATOM 1820 O O . SER A 1 217 ? -1.604 15.603 9.745 1.00 89.25 217 SER A O 1
ATOM 1822 N N . PHE A 1 218 ? 0.532 14.923 9.578 1.00 87.69 218 PHE A N 1
ATOM 1823 C CA . PHE A 1 218 ? 0.360 14.175 8.343 1.00 87.69 218 PHE A CA 1
ATOM 1824 C C . PHE A 1 218 ? -0.707 13.083 8.470 1.00 87.69 218 PHE A C 1
ATOM 1826 O O . PHE A 1 218 ? -1.642 13.073 7.673 1.00 87.69 218 PHE A O 1
ATOM 1833 N N . ILE A 1 219 ? -0.644 12.226 9.498 1.00 90.69 219 ILE A N 1
ATOM 1834 C CA . ILE A 1 219 ? -1.639 11.164 9.731 1.00 90.69 219 ILE A CA 1
ATOM 1835 C C . ILE A 1 219 ? -3.050 11.752 9.830 1.00 90.69 219 ILE A C 1
ATOM 1837 O O . ILE A 1 219 ? -3.974 11.243 9.194 1.00 90.69 219 ILE A O 1
ATOM 1841 N N . LYS A 1 220 ? -3.228 12.847 10.580 1.00 91.56 220 LYS A N 1
ATOM 1842 C CA . LYS A 1 220 ? -4.533 13.516 10.717 1.00 91.56 220 LYS A CA 1
ATOM 1843 C C . LYS A 1 220 ? -5.055 14.026 9.374 1.00 91.56 220 LYS A C 1
ATOM 1845 O O . LYS A 1 220 ? -6.221 13.803 9.052 1.00 91.56 220 LYS A O 1
ATOM 1850 N N . ASN A 1 221 ? -4.199 14.676 8.590 1.00 90.50 221 ASN A N 1
ATOM 1851 C CA . ASN A 1 221 ? -4.562 15.213 7.278 1.00 90.50 221 ASN A CA 1
ATOM 1852 C C . ASN A 1 221 ? -4.813 14.106 6.241 1.00 90.50 221 ASN A C 1
ATOM 1854 O O . ASN A 1 221 ? -5.690 14.223 5.387 1.00 90.50 221 ASN A O 1
ATOM 1858 N N . LEU A 1 222 ? -4.076 13.002 6.325 1.00 89.50 222 LEU A N 1
ATOM 1859 C CA . LEU A 1 222 ? -4.306 11.829 5.495 1.00 89.50 222 LEU A CA 1
ATOM 1860 C C . LEU A 1 222 ? -5.659 11.198 5.829 1.00 89.50 222 LEU A C 1
ATOM 1862 O O . LEU A 1 222 ? -6.469 10.963 4.938 1.00 89.50 222 LEU A O 1
ATOM 1866 N N . CYS A 1 223 ? -5.952 10.994 7.113 1.00 91.62 223 CYS A N 1
ATOM 1867 C CA . CYS A 1 223 ? -7.225 10.430 7.555 1.00 91.62 223 CYS A CA 1
ATOM 1868 C C . CYS A 1 223 ? -8.429 11.319 7.209 1.00 91.62 223 CYS A C 1
ATOM 1870 O O . CYS A 1 223 ? -9.513 10.791 6.975 1.00 91.62 223 CYS A O 1
ATOM 1872 N N . SER A 1 224 ? -8.268 12.645 7.149 1.00 90.44 224 SER A N 1
ATOM 1873 C CA . SER A 1 224 ? -9.334 13.547 6.686 1.00 90.44 224 SER A CA 1
ATOM 1874 C C . SER A 1 224 ? -9.519 13.536 5.164 1.00 90.44 224 SER A C 1
ATOM 1876 O O . SER A 1 224 ? -10.583 13.910 4.675 1.00 90.44 224 SER A O 1
ATOM 1878 N N . THR A 1 225 ? -8.501 13.092 4.422 1.00 89.12 225 THR A N 1
ATOM 1879 C CA . THR A 1 225 ? -8.516 12.960 2.958 1.00 89.12 225 THR A CA 1
ATOM 1880 C C . THR A 1 225 ? -9.172 11.660 2.494 1.00 89.12 225 THR A C 1
ATOM 1882 O O . THR A 1 225 ? -9.749 11.605 1.407 1.00 89.12 225 THR A O 1
ATOM 1885 N N . ILE A 1 226 ? -9.080 10.601 3.301 1.00 89.12 226 ILE A N 1
ATOM 1886 C CA . ILE A 1 226 ? -9.705 9.312 3.000 1.00 89.12 226 ILE A CA 1
ATOM 1887 C C . ILE A 1 226 ? -11.231 9.514 2.897 1.00 89.12 226 ILE A C 1
ATOM 1889 O O . ILE A 1 226 ? -11.887 10.010 3.810 1.00 89.12 226 ILE A O 1
ATOM 1893 N N . SER A 1 227 ? -11.792 9.177 1.734 1.00 78.88 227 SER A N 1
ATOM 1894 C CA . SER A 1 227 ? -13.200 9.414 1.415 1.00 78.88 227 SER A CA 1
ATOM 1895 C C . SER A 1 227 ? -14.120 8.363 2.045 1.00 78.88 227 SER A C 1
ATOM 1897 O O . SER A 1 227 ? -13.701 7.253 2.377 1.00 78.88 227 SER A O 1
ATOM 1899 N N . GLY A 1 228 ? -15.418 8.674 2.131 1.00 77.56 228 GLY A N 1
ATOM 1900 C CA . GLY A 1 228 ? -16.424 7.749 2.669 1.00 77.56 228 GLY A CA 1
ATOM 1901 C C . GLY A 1 228 ? -16.660 6.477 1.840 1.00 77.56 228 GLY A C 1
ATOM 1902 O O . GLY A 1 228 ? -17.360 5.586 2.305 1.00 77.56 228 GLY A O 1
ATOM 1903 N N . SER A 1 229 ? -16.105 6.366 0.626 1.00 84.94 229 SER A N 1
ATOM 1904 C CA . SER A 1 229 ? -16.165 5.129 -0.171 1.00 84.94 229 SER A CA 1
ATOM 1905 C C . SER A 1 229 ? -15.112 4.097 0.238 1.00 84.94 229 SER A C 1
ATOM 1907 O O . SER A 1 229 ? -15.174 2.953 -0.211 1.00 84.94 229 SER A O 1
ATOM 1909 N N . ILE A 1 230 ? -14.130 4.499 1.048 1.00 92.56 230 ILE A N 1
ATOM 1910 C CA . ILE A 1 230 ? -13.108 3.610 1.586 1.00 92.56 230 ILE A CA 1
ATOM 1911 C C . ILE A 1 230 ? -13.678 2.912 2.812 1.00 92.56 230 ILE A C 1
ATOM 1913 O O . ILE A 1 230 ? -14.175 3.546 3.736 1.00 92.56 230 ILE A O 1
ATOM 1917 N N . GLU A 1 231 ? -13.588 1.589 2.820 1.00 93.94 231 GLU A N 1
ATOM 1918 C CA . GLU A 1 231 ? -14.115 0.757 3.901 1.00 93.94 231 GLU A CA 1
ATOM 1919 C C . GLU A 1 231 ? -12.989 0.250 4.804 1.00 93.94 231 GLU A C 1
ATOM 1921 O O . GLU A 1 231 ? -13.199 0.019 5.995 1.00 93.94 231 GLU A O 1
ATOM 1926 N N . ASN A 1 232 ? -11.787 0.076 4.248 1.00 95.25 232 ASN A N 1
ATOM 1927 C CA . ASN A 1 232 ? -10.684 -0.588 4.925 1.00 95.25 232 ASN A CA 1
ATOM 1928 C C . ASN A 1 232 ? -9.397 0.232 4.830 1.00 95.25 232 ASN A C 1
ATOM 1930 O O . ASN A 1 232 ? -8.970 0.629 3.745 1.00 95.25 232 ASN A O 1
ATOM 1934 N N . LEU A 1 233 ? -8.735 0.412 5.967 1.00 95.56 233 LEU A N 1
ATOM 1935 C CA . LEU A 1 233 ? -7.381 0.950 6.026 1.00 95.56 233 LEU A CA 1
ATOM 1936 C C . LEU A 1 233 ? -6.421 -0.151 6.452 1.00 95.56 233 LEU A C 1
ATOM 1938 O O . LEU A 1 233 ? -6.693 -0.883 7.398 1.00 95.56 233 LEU A O 1
ATOM 1942 N N . LYS A 1 234 ? -5.286 -0.275 5.776 1.00 95.31 234 LYS A N 1
ATOM 1943 C CA . LYS A 1 234 ? -4.173 -1.120 6.199 1.00 95.31 234 LYS A CA 1
ATOM 1944 C C . LYS A 1 234 ? -3.002 -0.219 6.548 1.00 95.31 234 LYS A C 1
ATOM 1946 O O . LYS A 1 234 ? -2.648 0.641 5.754 1.00 95.31 234 LYS A O 1
ATOM 1951 N N . VAL A 1 235 ? -2.401 -0.406 7.712 1.00 93.00 235 VAL A N 1
ATOM 1952 C CA . VAL A 1 235 ? -1.308 0.440 8.194 1.00 93.00 235 VAL A CA 1
ATOM 1953 C C . VAL A 1 235 ? -0.138 -0.438 8.592 1.00 93.00 235 VAL A C 1
ATOM 1955 O O . VAL A 1 235 ? -0.282 -1.363 9.388 1.00 93.00 235 VAL A O 1
ATOM 1958 N N . ARG A 1 236 ? 1.039 -0.135 8.061 1.00 90.00 236 ARG A N 1
ATOM 1959 C CA . ARG A 1 236 ? 2.313 -0.666 8.527 1.00 90.00 236 ARG A CA 1
ATOM 1960 C C . ARG A 1 236 ? 3.076 0.477 9.186 1.00 90.00 236 ARG A C 1
ATOM 1962 O O . ARG A 1 236 ? 3.485 1.409 8.507 1.00 90.00 236 ARG A O 1
ATOM 1969 N N . THR A 1 237 ? 3.218 0.370 10.500 1.00 87.44 237 THR A N 1
ATOM 1970 C CA . THR A 1 237 ? 3.917 1.312 11.382 1.00 87.44 237 THR A CA 1
ATOM 1971 C C . THR A 1 237 ? 4.498 0.516 12.552 1.00 87.44 237 THR A C 1
ATOM 1973 O O . THR A 1 237 ? 4.029 -0.582 12.882 1.00 87.44 237 THR A O 1
ATOM 1976 N N . THR A 1 238 ? 5.560 1.029 13.148 1.00 86.75 238 THR A N 1
ATOM 1977 C CA . THR A 1 238 ? 6.181 0.514 14.371 1.00 86.75 238 THR A CA 1
ATOM 1978 C C . THR A 1 238 ? 5.691 1.246 15.617 1.00 86.75 238 THR A C 1
ATOM 1980 O O . THR A 1 238 ? 5.785 0.688 16.713 1.00 86.75 238 THR A O 1
ATOM 1983 N N . ASN A 1 239 ? 5.141 2.450 15.448 1.00 89.44 239 ASN A N 1
ATOM 1984 C CA . ASN A 1 239 ? 4.787 3.353 16.530 1.00 89.44 239 ASN A CA 1
ATOM 1985 C C . ASN A 1 239 ? 3.355 3.112 17.039 1.00 89.44 239 ASN A C 1
ATOM 1987 O O . ASN A 1 239 ? 2.372 3.270 16.310 1.00 89.44 239 ASN A O 1
ATOM 1991 N N . ILE A 1 240 ? 3.229 2.746 18.318 1.00 92.31 240 ILE A N 1
ATOM 1992 C CA . ILE A 1 240 ? 1.934 2.490 18.961 1.00 92.31 240 ILE A CA 1
ATOM 1993 C C . ILE A 1 240 ? 1.047 3.739 19.007 1.00 92.31 240 ILE A C 1
ATOM 1995 O O . ILE A 1 240 ? -0.160 3.635 18.790 1.00 92.31 240 ILE A O 1
ATOM 1999 N N . GLU A 1 241 ? 1.623 4.919 19.231 1.00 92.50 241 GLU A N 1
ATOM 2000 C CA . GLU A 1 241 ? 0.871 6.171 19.293 1.00 92.50 241 GLU A CA 1
ATOM 2001 C C . GLU A 1 241 ? 0.251 6.496 17.934 1.00 92.50 241 GLU A C 1
ATOM 2003 O O . GLU A 1 241 ? -0.881 6.975 17.858 1.00 92.50 241 GLU A O 1
ATOM 2008 N N . TYR A 1 242 ? 0.946 6.173 16.840 1.00 91.75 242 TYR A N 1
ATOM 2009 C CA . TYR A 1 242 ? 0.407 6.340 15.492 1.00 91.75 242 TYR A CA 1
ATOM 2010 C C . TYR A 1 242 ? -0.693 5.326 15.206 1.00 91.75 242 TYR A C 1
ATOM 2012 O O . TYR A 1 242 ? -1.724 5.702 14.650 1.00 91.75 242 TYR A O 1
ATOM 2020 N N . MET A 1 243 ? -0.544 4.069 15.644 1.00 93.69 243 MET A N 1
ATOM 2021 C CA . MET A 1 243 ? -1.628 3.082 15.547 1.00 93.69 243 MET A CA 1
ATOM 2022 C C . MET A 1 243 ? -2.898 3.575 16.253 1.00 93.69 243 MET A C 1
ATOM 2024 O O . MET A 1 243 ? -3.992 3.527 15.686 1.00 93.69 243 MET A O 1
ATOM 2028 N N . GLN A 1 244 ? -2.748 4.106 17.467 1.00 95.12 244 GLN A N 1
ATOM 2029 C CA . GLN A 1 244 ? -3.844 4.703 18.229 1.00 95.12 244 GLN A CA 1
ATOM 2030 C C . GLN A 1 244 ? -4.432 5.925 17.511 1.00 95.12 244 GLN A C 1
ATOM 2032 O O . GLN A 1 244 ? -5.654 6.046 17.409 1.00 95.12 244 GLN A O 1
ATOM 2037 N N . LEU A 1 245 ? -3.585 6.802 16.965 1.00 95.06 245 LEU A N 1
ATOM 2038 C CA . LEU A 1 245 ? -4.011 7.992 16.230 1.00 95.06 245 LEU A CA 1
ATOM 2039 C C . LEU A 1 245 ? -4.824 7.633 14.978 1.00 95.06 245 LEU A C 1
ATOM 2041 O O . LEU A 1 245 ? -5.883 8.220 14.761 1.00 95.06 245 LEU A O 1
ATOM 2045 N N . TYR A 1 246 ? -4.395 6.635 14.197 1.00 94.75 246 TYR A N 1
ATOM 2046 C CA . TYR A 1 246 ? -5.173 6.135 13.060 1.00 94.75 246 TYR A CA 1
ATOM 2047 C C . TYR A 1 246 ? -6.576 5.714 13.504 1.00 94.75 246 TYR A C 1
ATOM 2049 O O . TYR A 1 246 ? -7.555 6.181 12.928 1.00 94.75 246 TYR A O 1
ATOM 2057 N N . LEU A 1 247 ? -6.690 4.909 14.568 1.00 95.25 247 LEU A N 1
ATOM 2058 C CA . LEU A 1 247 ? -7.984 4.467 15.104 1.00 95.25 247 LEU A CA 1
ATOM 2059 C C . LEU A 1 247 ? -8.875 5.625 15.578 1.00 95.25 247 LEU A C 1
ATOM 2061 O O . LEU A 1 247 ? -10.098 5.535 15.479 1.00 95.25 247 LEU A O 1
ATOM 2065 N N . GLN A 1 248 ? -8.288 6.710 16.085 1.00 93.81 248 GLN A N 1
ATOM 2066 C CA . GLN A 1 248 ? -9.030 7.902 16.504 1.00 93.81 248 GLN A CA 1
ATOM 2067 C C . GLN A 1 248 ? -9.537 8.726 15.315 1.00 93.81 248 GLN A C 1
ATOM 2069 O O . GLN A 1 248 ? -10.628 9.296 15.394 1.00 93.81 248 GLN A O 1
ATOM 2074 N N . CYS A 1 249 ? -8.761 8.799 14.231 1.00 93.31 249 CYS A N 1
ATOM 2075 C CA . CYS A 1 249 ? -9.051 9.658 13.085 1.00 93.31 249 CYS A CA 1
ATOM 2076 C C . CYS A 1 249 ? -9.981 9.025 12.039 1.00 93.31 249 CYS A C 1
ATOM 2078 O O . CYS A 1 249 ? -10.616 9.759 11.284 1.00 93.31 249 CYS A O 1
ATOM 2080 N N . VAL A 1 250 ? -10.097 7.694 11.983 1.00 90.00 250 VAL A N 1
ATOM 2081 C CA . VAL A 1 250 ? -10.821 6.985 10.907 1.00 90.00 250 VAL A CA 1
ATOM 2082 C C . VAL A 1 250 ? -12.137 6.346 11.356 1.00 90.00 250 VAL A C 1
ATOM 2084 O O . VAL A 1 250 ? -12.445 5.200 11.038 1.00 90.00 250 VAL A O 1
ATOM 2087 N N . GLN A 1 251 ? -12.953 7.106 12.086 1.00 85.56 251 GLN A N 1
ATOM 2088 C CA . GLN A 1 251 ? -14.190 6.607 12.710 1.00 85.56 251 GLN A CA 1
ATOM 2089 C C . GLN A 1 251 ? -15.271 6.144 11.719 1.00 85.56 251 GLN A C 1
ATOM 2091 O O . GLN A 1 251 ? -16.204 5.457 12.111 1.00 85.56 251 GLN A O 1
ATOM 2096 N N . TYR A 1 252 ? -15.175 6.514 10.443 1.00 87.81 252 TYR A N 1
ATOM 2097 C CA . TYR A 1 252 ? -16.140 6.138 9.405 1.00 87.81 252 TYR A CA 1
ATOM 2098 C C . TYR A 1 252 ? -15.768 4.843 8.667 1.00 87.81 252 TYR A C 1
ATOM 2100 O O . TYR A 1 252 ? -16.580 4.331 7.899 1.00 87.81 252 TYR A O 1
ATOM 2108 N N . LEU A 1 253 ? -14.568 4.294 8.885 1.00 93.00 253 LEU A N 1
ATOM 2109 C CA . LEU A 1 253 ? -14.158 3.046 8.245 1.00 93.00 253 LEU A CA 1
ATOM 2110 C C . LEU A 1 253 ? -14.882 1.838 8.849 1.00 93.00 253 LEU A C 1
ATOM 2112 O O . LEU A 1 253 ? -15.427 1.894 9.950 1.00 93.00 253 LEU A O 1
ATOM 2116 N N . SER A 1 254 ? -14.872 0.722 8.125 1.00 94.19 254 SER A N 1
ATOM 2117 C CA . SER A 1 254 ? -15.324 -0.569 8.650 1.00 94.19 254 SER A CA 1
ATOM 2118 C C . SER A 1 254 ? -14.216 -1.219 9.471 1.00 94.19 254 SER A C 1
ATOM 2120 O O . SER A 1 254 ? -14.434 -1.597 10.624 1.00 94.19 254 SER A O 1
ATOM 2122 N N . THR A 1 255 ? -13.007 -1.315 8.901 1.00 96.00 255 THR A N 1
ATOM 2123 C CA . THR A 1 255 ? -11.867 -1.940 9.584 1.00 96.00 255 THR A CA 1
ATOM 2124 C C . THR A 1 255 ? -10.552 -1.196 9.380 1.00 96.00 255 THR A C 1
ATOM 2126 O O . THR A 1 255 ? -10.309 -0.579 8.340 1.00 96.00 255 THR A O 1
ATOM 2129 N N . VAL A 1 256 ? -9.675 -1.301 10.381 1.00 96.56 256 VAL A N 1
ATOM 2130 C CA . VAL A 1 256 ? -8.270 -0.892 10.298 1.00 96.56 256 VAL A CA 1
ATOM 2131 C C . VAL A 1 256 ? -7.398 -2.108 10.576 1.00 96.56 256 VAL A C 1
ATOM 2133 O O . VAL A 1 256 ? -7.471 -2.699 11.648 1.00 96.56 256 VAL A O 1
ATOM 2136 N N . THR A 1 257 ? -6.578 -2.509 9.612 1.00 96.00 257 THR A N 1
ATOM 2137 C CA . THR A 1 257 ? -5.638 -3.623 9.750 1.00 96.00 257 THR A CA 1
ATOM 2138 C C . THR A 1 257 ? -4.234 -3.095 9.969 1.00 96.00 257 THR A C 1
ATOM 2140 O O . THR A 1 257 ? -3.622 -2.552 9.053 1.00 96.00 257 THR A O 1
ATOM 2143 N N . PHE A 1 258 ? -3.690 -3.308 11.156 1.00 94.12 258 PHE A N 1
ATOM 2144 C CA . PHE A 1 258 ? -2.281 -3.072 11.420 1.00 94.12 258 PHE A CA 1
ATOM 2145 C C . PHE A 1 258 ? -1.471 -4.273 10.951 1.00 94.12 258 PHE A C 1
ATOM 2147 O O . PHE A 1 258 ? -1.839 -5.418 11.213 1.00 94.12 258 PHE A O 1
ATOM 2154 N N . ILE A 1 259 ? -0.367 -4.020 10.259 1.00 90.19 259 ILE A N 1
ATOM 2155 C CA . ILE A 1 259 ? 0.569 -5.037 9.788 1.00 90.19 259 ILE A CA 1
ATOM 2156 C C . ILE A 1 259 ? 1.868 -4.858 10.547 1.00 90.19 259 ILE A C 1
ATOM 2158 O O . ILE A 1 259 ? 2.492 -3.796 10.519 1.00 90.19 259 ILE A O 1
ATOM 2162 N N . ARG A 1 260 ? 2.282 -5.934 11.203 1.00 84.31 260 ARG A N 1
ATOM 2163 C CA . ARG A 1 260 ? 3.472 -5.985 12.028 1.00 84.31 260 ARG A CA 1
ATOM 2164 C C . ARG A 1 260 ? 4.716 -5.720 11.187 1.00 84.31 260 ARG A C 1
ATOM 2166 O O . ARG A 1 260 ? 4.974 -6.391 10.187 1.00 84.31 260 ARG A O 1
ATOM 2173 N N . HIS A 1 261 ? 5.528 -4.772 11.636 1.00 78.88 261 HIS A N 1
ATOM 2174 C CA . HIS A 1 261 ? 6.867 -4.573 11.106 1.00 78.88 261 HIS A CA 1
ATOM 2175 C C . HIS A 1 261 ? 7.839 -5.588 11.732 1.00 78.88 261 HIS A C 1
ATOM 2177 O O . HIS A 1 261 ? 7.709 -5.953 12.902 1.00 78.88 261 HIS A O 1
ATOM 2183 N N . ARG A 1 262 ? 8.861 -6.041 10.993 1.00 73.50 262 ARG A N 1
ATOM 2184 C CA . ARG A 1 262 ? 9.801 -7.072 11.492 1.00 73.50 262 ARG A CA 1
ATOM 2185 C C . ARG A 1 262 ? 10.500 -6.678 12.798 1.00 73.50 262 ARG A C 1
ATOM 2187 O O . ARG A 1 262 ? 10.816 -7.551 13.607 1.00 73.50 262 ARG A O 1
ATOM 2194 N N . ASN A 1 263 ? 10.673 -5.377 13.018 1.00 73.38 263 ASN A N 1
ATOM 2195 C CA . ASN A 1 263 ? 11.391 -4.827 14.165 1.00 73.38 263 ASN A CA 1
ATOM 2196 C C . ASN A 1 263 ? 10.484 -4.435 15.352 1.00 73.38 263 ASN A C 1
ATOM 2198 O O . ASN A 1 263 ? 11.006 -4.075 16.398 1.00 73.38 263 ASN A O 1
ATOM 2202 N N . SER A 1 264 ? 9.151 -4.543 15.259 1.00 69.50 264 SER A N 1
ATOM 2203 C CA . SER A 1 264 ? 8.223 -3.971 16.259 1.00 69.50 264 SER A CA 1
ATOM 2204 C C . SER A 1 264 ? 7.796 -4.927 17.386 1.00 69.50 264 SER A C 1
ATOM 2206 O O . SER A 1 264 ? 6.660 -4.868 17.850 1.00 69.50 264 SER A O 1
ATOM 2208 N N . LYS A 1 265 ? 8.646 -5.872 17.826 1.00 73.94 265 LYS A N 1
ATOM 2209 C CA . LYS A 1 265 ? 8.195 -6.960 18.727 1.00 73.94 265 LYS A CA 1
ATOM 2210 C C . LYS A 1 265 ? 7.545 -6.476 20.029 1.00 73.94 265 LYS A C 1
ATOM 2212 O O . LYS A 1 265 ? 6.561 -7.097 20.436 1.00 73.94 265 LYS A O 1
ATOM 2217 N N . ASP A 1 266 ? 8.080 -5.430 20.648 1.00 80.62 266 ASP A N 1
ATOM 2218 C CA . ASP A 1 266 ? 7.608 -4.953 21.952 1.00 80.62 266 ASP A CA 1
ATOM 2219 C C . ASP A 1 266 ? 6.390 -4.033 21.800 1.00 80.62 266 ASP A C 1
ATOM 2221 O O . ASP A 1 266 ? 5.339 -4.335 22.372 1.00 80.62 266 ASP A O 1
ATOM 2225 N N . SER A 1 267 ? 6.457 -3.041 20.904 1.00 83.81 267 SER A N 1
ATOM 2226 C CA . SER A 1 267 ? 5.335 -2.142 20.583 1.00 83.81 267 SER A CA 1
ATOM 2227 C C . SER A 1 267 ? 4.087 -2.899 20.110 1.00 83.81 267 SER A C 1
ATOM 2229 O O . SER A 1 267 ? 2.962 -2.507 20.401 1.00 83.81 267 SER A O 1
ATOM 2231 N N . TRP A 1 268 ? 4.260 -4.034 19.421 1.00 88.00 268 TRP A N 1
ATOM 2232 C CA . TRP A 1 268 ? 3.144 -4.867 18.963 1.00 88.00 268 TRP A CA 1
ATOM 2233 C C . TRP A 1 268 ? 2.373 -5.532 20.107 1.00 88.00 268 TRP A C 1
ATOM 2235 O O . TRP A 1 268 ? 1.146 -5.615 20.072 1.00 88.00 268 TRP A O 1
ATOM 2245 N N . LYS A 1 269 ? 3.084 -6.022 21.132 1.00 90.69 269 LYS A N 1
ATOM 2246 C CA . LYS A 1 269 ? 2.444 -6.620 22.314 1.00 90.69 269 LYS A CA 1
ATOM 2247 C C . LYS A 1 269 ? 1.728 -5.561 23.134 1.00 90.69 269 LYS A C 1
ATOM 2249 O O . LYS A 1 269 ? 0.614 -5.803 23.588 1.00 90.69 269 LYS A O 1
ATOM 2254 N N . GLU A 1 270 ? 2.367 -4.409 23.300 1.00 94.06 270 GLU A N 1
ATOM 2255 C CA . GLU A 1 270 ? 1.787 -3.266 23.994 1.00 94.06 270 GLU A CA 1
ATOM 2256 C C . GLU A 1 270 ? 0.509 -2.789 23.297 1.00 94.06 270 GLU A C 1
ATOM 2258 O O . GLU A 1 270 ? -0.513 -2.607 23.954 1.00 94.06 270 GLU A O 1
ATOM 2263 N N . PHE A 1 271 ? 0.515 -2.710 21.964 1.00 94.88 271 PHE A N 1
ATOM 2264 C CA . PHE A 1 271 ? -0.667 -2.345 21.189 1.00 94.88 271 PHE A CA 1
ATOM 2265 C C . PHE A 1 271 ? -1.822 -3.337 21.369 1.00 94.88 271 PHE A C 1
ATOM 2267 O O . PHE A 1 271 ? -2.956 -2.923 21.602 1.00 94.88 271 PHE A O 1
ATOM 2274 N N . ILE A 1 272 ? -1.551 -4.646 21.330 1.00 95.00 272 ILE A N 1
ATOM 2275 C CA . ILE A 1 272 ? -2.583 -5.663 21.590 1.00 95.00 272 ILE A CA 1
ATOM 2276 C C . ILE A 1 272 ? -3.125 -5.533 23.018 1.00 95.00 272 ILE A C 1
ATOM 2278 O O . ILE A 1 272 ? -4.335 -5.605 23.222 1.00 95.00 272 ILE A O 1
ATOM 2282 N N . GLN A 1 273 ? -2.256 -5.316 24.008 1.00 96.00 273 GLN A N 1
ATOM 2283 C CA . GLN A 1 273 ? -2.691 -5.120 25.389 1.00 96.00 273 GLN A CA 1
ATOM 2284 C C . GLN A 1 273 ? -3.555 -3.863 25.534 1.00 96.00 273 GLN A C 1
ATOM 2286 O O . GLN A 1 273 ? -4.559 -3.896 26.241 1.00 96.00 273 GLN A O 1
ATOM 2291 N N . TRP A 1 274 ? -3.201 -2.780 24.844 1.00 97.00 274 TRP A N 1
ATOM 2292 C CA . TRP A 1 274 ? -3.999 -1.562 24.794 1.00 97.00 274 TRP A CA 1
ATOM 2293 C C . TRP A 1 274 ? -5.380 -1.811 24.171 1.00 97.00 274 TRP A C 1
ATOM 2295 O O . TRP A 1 274 ? -6.379 -1.417 24.764 1.00 97.00 274 TRP A O 1
ATOM 2305 N N . LEU A 1 275 ? -5.468 -2.545 23.052 1.00 96.75 275 LEU A N 1
ATOM 2306 C CA . LEU A 1 275 ? -6.753 -2.918 22.441 1.00 96.75 275 LEU A CA 1
ATOM 2307 C C . LEU A 1 275 ? -7.654 -3.708 23.401 1.00 96.75 275 LEU A C 1
ATOM 2309 O O . LEU A 1 275 ? -8.861 -3.483 23.420 1.00 96.75 275 LEU A O 1
ATOM 2313 N N . ILE A 1 276 ? -7.072 -4.617 24.193 1.00 96.69 276 ILE A N 1
ATOM 2314 C CA . ILE A 1 276 ? -7.797 -5.386 25.215 1.00 96.69 276 ILE A CA 1
ATOM 2315 C C . ILE A 1 276 ? -8.309 -4.460 26.324 1.00 96.69 276 ILE A C 1
ATOM 2317 O O . ILE A 1 276 ? -9.467 -4.567 26.715 1.00 96.69 276 ILE A O 1
ATOM 2321 N N . THR A 1 277 ? -7.463 -3.552 26.819 1.00 96.88 277 THR A N 1
ATOM 2322 C CA . THR A 1 277 ? -7.825 -2.593 27.876 1.00 96.88 277 THR A CA 1
ATOM 2323 C C . THR A 1 277 ? -8.931 -1.634 27.431 1.00 96.88 277 THR A C 1
ATOM 2325 O O . THR A 1 277 ? -9.809 -1.311 28.221 1.00 96.88 277 THR A O 1
ATOM 2328 N N . GLU A 1 278 ? -8.915 -1.212 26.168 1.00 96.19 278 GLU A N 1
ATOM 2329 C CA . GLU A 1 278 ? -9.933 -0.342 25.561 1.00 96.19 278 GLU A CA 1
ATOM 2330 C C . GLU A 1 278 ? -11.176 -1.106 25.069 1.00 96.19 278 GLU A C 1
ATOM 2332 O O . GLU A 1 278 ? -12.012 -0.533 24.371 1.00 96.19 278 GLU A O 1
ATOM 2337 N N . GLU A 1 279 ? -11.279 -2.408 25.367 1.00 95.44 279 GLU A N 1
ATOM 2338 C CA . GLU A 1 279 ? -12.390 -3.287 24.967 1.00 95.44 279 GLU A CA 1
ATOM 2339 C C . GLU A 1 279 ? -12.696 -3.249 23.453 1.00 95.44 279 GLU A C 1
ATOM 2341 O O . GLU A 1 279 ? -13.831 -3.426 23.005 1.00 95.44 279 GLU A O 1
ATOM 2346 N N . ARG A 1 280 ? -11.669 -3.027 22.624 1.00 94.38 280 ARG A N 1
ATOM 2347 C CA . ARG A 1 280 ? -11.813 -2.956 21.164 1.00 94.38 280 ARG A CA 1
ATOM 2348 C C . ARG A 1 280 ? -12.048 -4.352 20.592 1.00 94.38 280 ARG A C 1
ATOM 2350 O O . ARG A 1 280 ? -11.361 -5.307 20.951 1.00 94.38 280 ARG A O 1
ATOM 2357 N N . LYS A 1 281 ? -12.954 -4.475 19.618 1.00 95.44 281 LYS A N 1
ATOM 2358 C CA . LYS A 1 281 ? -13.105 -5.709 18.832 1.00 95.44 281 LYS A CA 1
ATOM 2359 C C . LYS A 1 281 ? -11.975 -5.811 17.812 1.00 95.44 281 LYS A C 1
ATOM 2361 O O . LYS A 1 281 ? -11.817 -4.931 16.965 1.00 95.44 281 LYS A O 1
ATOM 2366 N N . PHE A 1 282 ? -11.215 -6.902 17.859 1.00 96.50 282 PHE A N 1
ATOM 2367 C CA . PHE A 1 282 ? -10.158 -7.165 16.888 1.00 96.50 282 PHE A CA 1
ATOM 2368 C C . PHE A 1 282 ? -10.002 -8.654 16.573 1.00 96.50 282 PHE A C 1
ATOM 2370 O O . PHE A 1 282 ? -10.405 -9.521 17.346 1.00 96.50 282 PHE A O 1
ATOM 2377 N N . LEU A 1 283 ? -9.392 -8.938 15.423 1.00 94.75 283 LEU A N 1
ATOM 2378 C CA . LEU A 1 283 ? -9.032 -10.270 14.957 1.00 94.75 283 LEU A CA 1
ATOM 2379 C C . LEU A 1 283 ? -7.527 -10.299 14.686 1.00 94.75 283 LEU A C 1
ATOM 2381 O O . LEU A 1 283 ? -6.994 -9.485 13.931 1.00 94.75 283 LEU A O 1
ATOM 2385 N N . LEU A 1 284 ? -6.832 -11.220 15.344 1.00 91.75 284 LEU A N 1
ATOM 2386 C CA . LEU A 1 284 ? -5.399 -11.432 15.171 1.00 91.75 284 LEU A CA 1
ATOM 2387 C C . LEU A 1 284 ? -5.188 -12.507 14.103 1.00 91.75 284 LEU A C 1
ATOM 2389 O O . LEU A 1 284 ? -5.780 -13.582 14.198 1.00 91.75 284 LEU A O 1
ATOM 2393 N N . SER A 1 285 ? -4.357 -12.236 13.095 1.00 85.94 285 SER A N 1
ATOM 2394 C CA . SER A 1 285 ? -4.066 -13.235 12.064 1.00 85.94 285 SER A CA 1
ATOM 2395 C C . SER A 1 285 ? -3.365 -14.463 12.653 1.00 85.94 285 SER A C 1
ATOM 2397 O O . SER A 1 285 ? -2.641 -14.366 13.646 1.00 85.94 285 SER A O 1
ATOM 2399 N N . ASN A 1 286 ? -3.567 -15.628 12.028 1.00 74.50 286 ASN A N 1
ATOM 2400 C CA . ASN A 1 286 ? -3.042 -16.915 12.510 1.00 74.50 286 ASN A CA 1
ATOM 2401 C C . ASN A 1 286 ? -1.508 -16.937 12.653 1.00 74.50 286 ASN A C 1
ATOM 2403 O O . ASN A 1 286 ? -0.967 -17.667 13.475 1.00 74.50 286 ASN A O 1
ATOM 2407 N N . ASP A 1 287 ? -0.810 -16.135 11.853 1.00 78.25 287 ASP A N 1
ATOM 2408 C CA . ASP A 1 287 ? 0.646 -15.968 11.855 1.00 78.25 287 ASP A CA 1
ATOM 2409 C C . ASP A 1 287 ? 1.135 -14.826 12.772 1.00 78.25 287 ASP A C 1
ATOM 2411 O O . ASP A 1 287 ? 2.336 -14.542 12.846 1.00 78.25 287 ASP A O 1
ATOM 2415 N N . HIS A 1 288 ? 0.208 -14.155 13.466 1.00 78.06 288 HIS A N 1
ATOM 2416 C CA . HIS A 1 288 ? 0.437 -12.979 14.304 1.00 78.06 288 HIS A CA 1
ATOM 2417 C C . HIS A 1 288 ? 1.168 -11.827 13.588 1.00 78.06 288 HIS A C 1
ATOM 2419 O O . HIS A 1 288 ? 1.858 -11.030 14.238 1.00 78.06 288 HIS A O 1
ATOM 2425 N N . GLN A 1 289 ? 1.048 -11.743 12.258 1.00 83.88 289 GLN A N 1
ATOM 2426 C CA . GLN A 1 289 ? 1.635 -10.670 11.450 1.00 83.88 289 GLN A CA 1
ATOM 2427 C C . GLN A 1 289 ? 0.692 -9.484 11.254 1.00 83.88 289 GLN A C 1
ATOM 2429 O O . GLN A 1 289 ? 1.129 -8.434 10.792 1.00 83.88 289 GLN A O 1
ATOM 2434 N N . SER A 1 290 ? -0.587 -9.606 11.606 1.00 89.75 290 SER A N 1
ATOM 2435 C CA . SER A 1 290 ? -1.533 -8.499 11.498 1.00 89.75 290 SER A CA 1
ATOM 2436 C C . SER A 1 290 ? -2.637 -8.548 12.549 1.00 89.75 290 SER A C 1
ATOM 2438 O O . SER A 1 290 ? -2.995 -9.613 13.053 1.00 89.75 290 SER A O 1
ATOM 2440 N N . VAL A 1 291 ? -3.160 -7.371 12.885 1.00 93.88 291 VAL A N 1
ATOM 2441 C CA . VAL A 1 291 ? -4.314 -7.176 13.767 1.00 93.88 291 VAL A CA 1
ATOM 2442 C C . VAL A 1 291 ? -5.343 -6.358 13.006 1.00 93.88 291 VAL A C 1
ATOM 2444 O O . VAL A 1 291 ? -5.076 -5.213 12.652 1.00 93.88 291 VAL A O 1
ATOM 2447 N N . GLN A 1 292 ? -6.517 -6.930 12.766 1.00 95.69 292 GLN A N 1
ATOM 2448 C CA . GLN A 1 292 ? -7.656 -6.224 12.191 1.00 95.69 292 GLN A CA 1
ATOM 2449 C C . GLN A 1 292 ? -8.564 -5.725 13.311 1.00 95.69 292 GLN A C 1
ATOM 2451 O O . GLN A 1 292 ? -9.123 -6.527 14.049 1.00 95.69 292 GLN A O 1
ATOM 2456 N N . VAL A 1 293 ? -8.716 -4.412 13.438 1.00 96.44 293 VAL A N 1
ATOM 2457 C CA . VAL A 1 293 ? -9.596 -3.750 14.406 1.00 96.44 293 VAL A CA 1
ATOM 2458 C C . VAL A 1 293 ? -10.887 -3.340 13.701 1.00 96.44 293 VAL A C 1
ATOM 2460 O O . VAL A 1 293 ? -10.843 -2.728 12.631 1.00 96.44 293 VAL A O 1
ATOM 2463 N N . PHE A 1 294 ? -12.033 -3.668 14.292 1.00 95.50 294 PHE A N 1
ATOM 2464 C CA . PHE A 1 294 ? -13.349 -3.280 13.782 1.00 95.50 294 PHE A CA 1
ATOM 2465 C C . PHE A 1 294 ? -13.732 -1.912 14.358 1.00 95.50 294 PHE A C 1
ATOM 2467 O O . PHE A 1 294 ? -13.682 -1.721 15.573 1.00 95.50 294 PHE A O 1
ATOM 2474 N N . ILE A 1 295 ? -14.071 -0.953 13.491 1.00 91.19 295 ILE A N 1
ATOM 2475 C CA . ILE A 1 295 ? -14.393 0.427 13.892 1.00 91.19 295 ILE A CA 1
ATOM 2476 C C . ILE A 1 295 ? -15.901 0.615 14.029 1.00 91.19 295 ILE A C 1
ATOM 2478 O O . ILE A 1 295 ? -16.376 1.014 15.087 1.00 91.19 295 ILE A O 1
ATOM 2482 N N . ASN A 1 296 ? -16.646 0.297 12.968 1.00 81.38 296 ASN A N 1
ATOM 2483 C CA . ASN A 1 296 ? -18.100 0.395 12.944 1.00 81.38 296 ASN A CA 1
ATOM 2484 C C . ASN A 1 296 ? -18.725 -0.997 12.963 1.00 81.38 296 ASN A C 1
ATOM 2486 O O . ASN A 1 296 ? -18.493 -1.812 12.074 1.00 81.38 296 ASN A O 1
ATOM 2490 N N . GLU A 1 297 ? -19.571 -1.249 13.959 1.00 60.03 297 GLU A N 1
ATOM 2491 C CA . GLU A 1 297 ? -20.294 -2.516 14.127 1.00 60.03 297 GLU A CA 1
ATOM 2492 C C . GLU A 1 297 ? -21.553 -2.619 13.252 1.00 60.03 297 GLU A C 1
ATOM 2494 O O . GLU A 1 297 ? -22.392 -3.486 13.469 1.00 60.03 297 GLU A O 1
ATOM 2499 N N . CYS A 1 298 ? -21.715 -1.746 12.256 1.00 47.72 298 CYS A N 1
ATOM 2500 C CA . CYS A 1 298 ? -22.955 -1.621 11.483 1.00 47.72 298 CYS A CA 1
ATOM 2501 C C . CYS A 1 298 ? -23.253 -2.786 10.517 1.00 47.72 298 CYS A C 1
ATOM 2503 O O . CYS A 1 298 ? -24.137 -2.654 9.676 1.00 47.72 298 CYS A O 1
ATOM 2505 N N . PHE A 1 299 ? -22.582 -3.929 10.648 1.00 42.31 299 PHE A N 1
ATOM 2506 C CA . PHE A 1 299 ? -22.962 -5.165 9.967 1.00 42.31 299 PHE A CA 1
ATOM 2507 C C . PHE A 1 299 ? -23.241 -6.255 11.004 1.00 42.31 299 PHE A C 1
ATOM 2509 O O . PHE A 1 299 ? -22.411 -7.127 11.262 1.00 42.31 299 PHE A O 1
ATOM 2516 N N . GLY A 1 300 ? -24.417 -6.134 11.624 1.00 35.75 300 GLY A N 1
ATOM 2517 C CA . GLY A 1 300 ? -25.147 -7.251 12.225 1.00 35.75 300 GLY A CA 1
ATOM 2518 C C . GLY A 1 300 ? -26.012 -7.953 11.188 1.00 35.75 300 GLY A C 1
ATOM 2519 O O . GLY A 1 300 ? -26.459 -7.267 10.240 1.00 35.75 300 GLY A O 1
#

Foldseek 3Di:
DDPPPDPPVLVCVVVVLVCCVVPVVVDQKDKDKDWDFPDDCPDPVVVVVSVVSVPDCSQCPVRVWDWDWDWDDDPGTIMIMIMTHHDDDPDDDDGDPPPAVPPVPPLDQDVVLQVEQEDEYECPVCQVVQQVVVDDQRPAARREQHQEYEYEPPAHDRNVVNVVSHYQLCNHQEYEYEYEDLDPVRLVVVLVSQVRNQNHAEYEYEYEDDPDPSVLVSLLSNLVSRDLSHAEYEYEDLDLVSVVSNLVSNLSHQKYKYFYDPPNVPSLVVNVVVCVVVVWDWDADPVNGMIITGRDPPPD